Protein AF-A0AAD5V424-F1 (afdb_monomer_lite)

Organism: NCBI:txid2056292

Radius of gyration: 22.4 Å; chains: 1; bounding box: 64×52×52 Å

pLDDT: mean 70.2, std 18.83, range [25.44, 94.38]

Secondary structure (DSSP, 8-state):
--HHHHHHHHTSHHHHHHHHHHT-SHHHHHHHHHTTEEEEE--STTTGGGSEE-HHHHHTS-SEEEE-S--SS--EEEESS----------HHHHHHHHHHHHHHHHHHHTT-EEEEEES--TTT-TTS--S--EEE----STTSSS-HHHHHHHHHHHT--HHHHHHHHHTTPPP-PPPTTTTHHHHHS--------------

Sequence (204 aa):
MDIERKRASYHSDTYVAAGSAMMSFNPIKAIHQHLCAFHVYALPQEEKKYWHSHQYEVESGLLQLHVKNLVPGMAISVVLLRDERSNDSFGTADIASFTDTAEQPAMLELQQTYGKTIHTWAIDQYPDLPLGPPSLMMSYTGDGQGPPPDMAEARDAHCGMDTEAKRRLRAGYLPHYEKVTGSDEWERTGQSVTFEAVESEIRQ

InterPro domains:
  IPR010686 Oil body-associated protein-like [PF06884] (43-171)
  IPR010686 Oil body-associated protein-like [PTHR31360] (42-202)

Structure (mmCIF, N/CA/C/O backbone):
data_AF-A0AAD5V424-F1
#
_entry.id   AF-A0AAD5V424-F1
#
loop_
_atom_site.group_PDB
_atom_site.id
_atom_site.type_symbol
_atom_site.label_atom_id
_atom_site.label_alt_id
_atom_site.label_comp_id
_atom_site.label_asym_id
_atom_site.label_entity_id
_atom_site.label_seq_id
_atom_site.pdbx_PDB_ins_code
_atom_site.Cartn_x
_atom_site.Cartn_y
_atom_site.Cartn_z
_atom_site.occupancy
_atom_site.B_iso_or_equiv
_atom_site.auth_seq_id
_atom_site.auth_comp_id
_atom_site.auth_asym_id
_atom_site.auth_atom_id
_atom_site.pdbx_PDB_model_num
ATOM 1 N N . MET A 1 1 ? -38.710 38.717 -22.472 1.00 51.72 1 MET A N 1
ATOM 2 C CA . MET A 1 1 ? -38.948 37.267 -22.640 1.00 51.72 1 MET A CA 1
ATOM 3 C C . MET A 1 1 ? -39.788 36.809 -21.459 1.00 51.72 1 MET A C 1
ATOM 5 O O . MET A 1 1 ? -39.351 37.009 -20.334 1.00 51.72 1 MET A O 1
ATOM 9 N N . ASP A 1 2 ? -40.999 36.329 -21.733 1.00 64.56 2 ASP A N 1
ATOM 10 C CA . ASP A 1 2 ? -42.087 36.120 -20.765 1.00 64.56 2 ASP A CA 1
ATOM 11 C C . ASP A 1 2 ? -41.781 35.028 -19.714 1.00 64.56 2 ASP A C 1
ATOM 13 O O . ASP A 1 2 ? -41.125 34.029 -20.026 1.00 64.56 2 ASP A O 1
ATOM 17 N N . ILE A 1 3 ? -42.224 35.227 -18.467 1.00 55.09 3 ILE A N 1
ATOM 18 C CA . ILE A 1 3 ? -41.914 34.377 -17.299 1.00 55.09 3 ILE A CA 1
ATOM 19 C C . ILE A 1 3 ? -42.471 32.961 -17.484 1.00 55.09 3 ILE A C 1
ATOM 21 O O . ILE A 1 3 ? -41.809 31.982 -17.127 1.00 55.09 3 ILE A O 1
ATOM 25 N N . GLU A 1 4 ? -43.640 32.834 -18.110 1.00 54.66 4 GLU A N 1
ATOM 26 C CA . GLU A 1 4 ? -44.248 31.532 -18.392 1.00 54.66 4 GLU A CA 1
ATOM 27 C C . GLU A 1 4 ? -43.435 30.715 -19.398 1.00 54.66 4 GLU A C 1
ATOM 29 O O . GLU A 1 4 ? -43.237 29.512 -19.219 1.00 54.66 4 GLU A O 1
ATOM 34 N N . ARG A 1 5 ? -42.843 31.378 -20.398 1.00 56.25 5 ARG A N 1
ATOM 35 C CA . ARG A 1 5 ? -41.989 30.725 -21.399 1.00 56.25 5 ARG A CA 1
ATOM 36 C C . ARG A 1 5 ? -40.681 30.207 -20.793 1.00 56.25 5 ARG A C 1
ATOM 38 O O . ARG A 1 5 ? -40.174 29.176 -21.228 1.00 56.25 5 ARG A O 1
ATOM 45 N N . LYS A 1 6 ? -40.150 30.883 -19.765 1.00 50.75 6 LYS A N 1
ATOM 46 C CA . LYS A 1 6 ? -39.009 30.384 -18.978 1.00 50.75 6 LYS A CA 1
ATOM 47 C C . LYS A 1 6 ? -39.393 29.156 -18.152 1.00 50.75 6 LYS A C 1
ATOM 49 O O . LYS A 1 6 ? -38.673 28.167 -18.208 1.00 50.75 6 LYS A O 1
ATOM 54 N N . ARG A 1 7 ? -40.525 29.177 -17.436 1.00 50.91 7 ARG A N 1
ATOM 55 C CA . ARG A 1 7 ? -40.997 28.019 -16.648 1.00 50.91 7 ARG A CA 1
ATOM 56 C C . ARG A 1 7 ? -41.239 26.781 -17.513 1.00 50.91 7 ARG A C 1
ATOM 58 O O . ARG A 1 7 ? -40.784 25.704 -17.146 1.00 50.91 7 ARG A O 1
ATOM 65 N N . ALA A 1 8 ? -41.858 26.943 -18.681 1.00 62.56 8 ALA A N 1
ATOM 66 C CA . ALA A 1 8 ? -42.049 25.846 -19.631 1.00 62.56 8 ALA A CA 1
ATOM 67 C C . ALA A 1 8 ? -40.716 25.244 -20.120 1.00 62.56 8 ALA A C 1
ATOM 69 O O . ALA A 1 8 ? -40.621 24.037 -20.316 1.00 62.56 8 ALA A O 1
ATOM 70 N N . SER A 1 9 ? -39.662 26.059 -20.254 1.00 56.53 9 SER A N 1
ATOM 71 C CA . SER A 1 9 ? -38.326 25.565 -20.603 1.00 56.53 9 SER A CA 1
ATOM 72 C C . SER A 1 9 ? -37.712 24.693 -19.504 1.00 56.53 9 SER A C 1
ATOM 74 O O . SER A 1 9 ? -37.105 23.684 -19.843 1.00 56.53 9 SER A O 1
ATOM 76 N N . TYR A 1 10 ? -37.874 25.039 -18.220 1.00 47.97 10 TYR A N 1
ATOM 77 C CA . TYR A 1 10 ? -37.299 24.285 -17.089 1.00 47.97 10 TYR A CA 1
ATOM 78 C C . TYR A 1 10 ? -37.988 22.935 -16.828 1.00 47.97 10 TYR A C 1
ATOM 80 O O . TYR A 1 10 ? -37.394 22.049 -16.223 1.00 47.97 10 TYR A O 1
ATOM 88 N N . HIS A 1 11 ? -39.229 22.769 -17.289 1.00 58.78 11 HIS A N 1
ATOM 89 C CA . HIS A 1 11 ? -40.003 21.531 -17.140 1.00 58.78 11 HIS A CA 1
ATOM 90 C C . HIS A 1 11 ? -40.134 20.737 -18.445 1.00 58.78 11 HIS A C 1
ATOM 92 O O . HIS A 1 11 ? -40.909 19.789 -18.509 1.00 58.78 11 HIS A O 1
ATOM 98 N N . SER A 1 12 ? -39.404 21.126 -19.490 1.00 70.62 12 SER A N 1
ATOM 99 C CA . SER A 1 12 ? -39.384 20.380 -20.747 1.00 70.62 12 SER A CA 1
ATOM 100 C C . SER A 1 12 ? -38.603 19.074 -20.599 1.00 70.62 12 SER A C 1
ATOM 102 O O . SER A 1 12 ? -37.587 19.031 -19.903 1.00 70.62 12 SER A O 1
ATOM 104 N N . ASP A 1 13 ? -39.030 18.026 -21.304 1.00 68.69 13 ASP A N 1
ATOM 105 C CA . ASP A 1 13 ? -38.358 16.718 -21.294 1.00 68.69 13 ASP A CA 1
ATOM 106 C C . ASP A 1 13 ? -36.882 16.823 -21.695 1.00 68.69 13 ASP A C 1
ATOM 108 O O . ASP A 1 13 ? -36.034 16.107 -21.173 1.00 68.69 13 ASP A O 1
ATOM 112 N N . THR A 1 14 ? -36.546 17.769 -22.575 1.00 66.06 14 THR A N 1
ATOM 113 C CA . THR A 1 14 ? -35.164 18.066 -22.969 1.00 66.06 14 THR A CA 1
ATOM 114 C C . THR A 1 14 ? -34.357 18.710 -21.845 1.00 66.06 14 THR A C 1
ATOM 116 O O . THR A 1 14 ? -33.192 18.361 -21.674 1.00 66.06 14 THR A O 1
ATOM 119 N N . TYR A 1 15 ? -34.948 19.606 -21.050 1.00 61.62 15 TYR A N 1
ATOM 120 C CA . TYR A 1 15 ? -34.288 20.192 -19.880 1.00 61.62 15 TYR A CA 1
ATOM 121 C C . TYR A 1 15 ? -34.136 19.179 -18.743 1.00 61.62 15 TYR A C 1
ATOM 123 O O . TYR A 1 15 ? -33.095 19.151 -18.094 1.00 61.62 15 TYR A O 1
ATOM 131 N N . VAL A 1 16 ? -35.123 18.303 -18.534 1.00 58.66 16 VAL A N 1
ATOM 132 C CA . VAL A 1 16 ? -35.037 17.204 -17.560 1.00 58.66 16 VAL A CA 1
ATOM 133 C C . VAL A 1 16 ? -33.997 16.169 -17.998 1.00 58.66 16 VAL A C 1
ATOM 135 O O . VAL A 1 16 ? -33.169 15.778 -17.185 1.00 58.66 16 VAL A O 1
ATOM 138 N N . ALA A 1 17 ? -33.956 15.782 -19.275 1.00 61.78 17 ALA A N 1
ATOM 139 C CA . ALA A 1 17 ? -32.952 14.858 -19.804 1.00 61.78 17 ALA A CA 1
ATOM 140 C C . ALA A 1 17 ? -31.532 15.450 -19.765 1.00 61.78 17 ALA A C 1
ATOM 142 O O . ALA A 1 17 ? -30.597 14.773 -19.338 1.00 61.78 17 ALA A O 1
ATOM 143 N N . ALA A 1 18 ? -31.366 16.724 -20.140 1.00 52.12 18 ALA A N 1
ATOM 144 C CA . ALA A 1 18 ? -30.099 17.441 -19.987 1.00 52.12 18 ALA A CA 1
ATOM 145 C C . ALA A 1 18 ? -29.714 17.582 -18.505 1.00 52.12 18 ALA A C 1
ATOM 147 O O . ALA A 1 18 ? -28.555 17.389 -18.149 1.00 52.12 18 ALA A O 1
ATOM 148 N N . GLY A 1 19 ? -30.693 17.835 -17.632 1.00 49.91 19 GLY A N 1
ATOM 149 C CA . GLY A 1 19 ? -30.542 17.870 -16.183 1.00 49.91 19 GLY A CA 1
ATOM 150 C C . GLY A 1 19 ? -30.105 16.528 -15.601 1.00 49.91 19 GLY A C 1
ATOM 151 O O . GLY A 1 19 ? -29.178 16.514 -14.811 1.00 49.91 19 GLY A O 1
ATOM 152 N N . SER A 1 20 ? -30.683 15.399 -16.014 1.00 50.81 20 SER A N 1
ATOM 153 C CA . SER A 1 20 ? -30.270 14.053 -15.584 1.00 50.81 20 SER A CA 1
ATOM 154 C C . SER A 1 20 ? -28.925 13.616 -16.169 1.00 50.81 20 SER A C 1
ATOM 156 O O . SER A 1 20 ? -28.200 12.872 -15.515 1.00 50.81 20 SER A O 1
ATOM 158 N N . ALA A 1 21 ? -28.561 14.085 -17.366 1.00 48.75 21 ALA A N 1
ATOM 159 C CA . ALA A 1 21 ? -27.239 13.850 -17.945 1.00 48.75 21 ALA A CA 1
ATOM 160 C C . ALA A 1 21 ? -26.145 14.692 -17.254 1.00 48.75 21 ALA A C 1
ATOM 162 O O . ALA A 1 21 ? -25.062 14.176 -16.981 1.00 48.75 21 ALA A O 1
ATOM 163 N N . MET A 1 22 ? -26.428 15.960 -16.920 1.00 46.91 22 MET A N 1
ATOM 164 C CA . MET A 1 22 ? -25.511 16.866 -16.204 1.00 46.91 22 MET A CA 1
ATOM 165 C C . MET A 1 22 ? -25.469 16.604 -14.688 1.00 46.91 22 MET A C 1
ATOM 167 O O . MET A 1 22 ? -24.411 16.729 -14.082 1.00 46.91 22 MET A O 1
ATOM 171 N N . MET A 1 23 ? -26.587 16.187 -14.083 1.00 41.88 23 MET A N 1
ATOM 172 C CA . MET A 1 23 ? -26.691 15.621 -12.727 1.00 41.88 23 MET A CA 1
ATOM 173 C C . MET A 1 23 ? -26.558 14.097 -12.752 1.00 41.88 23 MET A C 1
ATOM 175 O O . MET A 1 23 ? -27.151 13.386 -11.937 1.00 41.88 23 MET A O 1
ATOM 179 N N . SER A 1 24 ? -25.779 13.561 -13.690 1.00 51.25 24 SER A N 1
ATOM 180 C CA . SER A 1 24 ? -25.285 12.212 -13.506 1.00 51.25 24 SER A CA 1
ATOM 181 C C . SER A 1 24 ? -24.494 12.215 -12.205 1.00 51.25 24 SER A C 1
ATOM 183 O O . SER A 1 24 ? -23.502 12.927 -12.077 1.00 51.25 24 SER A O 1
ATOM 185 N N . PHE A 1 25 ? -24.922 11.422 -11.226 1.00 47.53 25 PHE A N 1
ATOM 186 C CA . PHE A 1 25 ? -24.139 11.227 -10.014 1.00 47.53 25 PHE A CA 1
ATOM 187 C C . PHE A 1 25 ? -22.850 10.460 -10.303 1.00 47.53 25 PHE A C 1
ATOM 189 O O . PHE A 1 25 ? -22.117 10.226 -9.364 1.00 47.53 25 PHE A O 1
ATOM 196 N N . ASN A 1 26 ? -22.527 10.064 -11.540 1.00 49.34 26 ASN A N 1
ATOM 197 C CA . ASN A 1 26 ? -21.312 9.299 -11.835 1.00 49.34 26 ASN A CA 1
ATOM 198 C C . ASN A 1 26 ? -20.026 9.951 -11.289 1.00 49.34 26 ASN A C 1
ATOM 200 O O . ASN A 1 26 ? -19.258 9.228 -10.660 1.00 49.34 26 ASN A O 1
ATOM 204 N N . PRO A 1 27 ? -19.796 11.278 -11.402 1.00 45.38 27 PRO A N 1
ATOM 205 C CA . PRO A 1 27 ? -18.640 11.923 -10.777 1.00 45.38 27 PRO A CA 1
ATOM 206 C C . PRO A 1 27 ? -18.692 11.860 -9.242 1.00 45.38 27 PRO A C 1
ATOM 208 O O . PRO A 1 27 ? -17.678 11.620 -8.599 1.00 45.38 27 PRO A O 1
ATOM 211 N N . ILE A 1 28 ? -19.880 11.993 -8.641 1.00 47.78 28 ILE A N 1
ATOM 212 C CA . ILE A 1 28 ? -20.081 11.887 -7.185 1.00 47.78 28 ILE A CA 1
ATOM 213 C C . ILE A 1 28 ? -19.933 10.431 -6.705 1.00 47.78 28 ILE A C 1
ATOM 215 O O . ILE A 1 28 ? -19.305 10.172 -5.687 1.00 47.78 28 ILE A O 1
ATOM 219 N N . LYS A 1 29 ? -20.430 9.449 -7.455 1.00 45.38 29 LYS A N 1
ATOM 220 C CA . LYS A 1 29 ? -20.254 8.007 -7.232 1.00 45.38 29 LYS A CA 1
ATOM 221 C C . LYS A 1 29 ? -18.783 7.608 -7.363 1.00 45.38 29 LYS A C 1
ATOM 223 O O . LYS A 1 29 ? -18.319 6.776 -6.597 1.00 45.38 29 LYS A O 1
ATOM 228 N N . ALA A 1 30 ? -18.027 8.265 -8.243 1.00 48.31 30 ALA A N 1
ATOM 229 C CA . ALA A 1 30 ? -16.581 8.092 -8.352 1.00 48.31 30 ALA A CA 1
ATOM 230 C C . ALA A 1 30 ? -15.801 8.706 -7.169 1.00 48.31 30 ALA A C 1
ATOM 232 O O . ALA A 1 30 ? -14.754 8.169 -6.808 1.00 48.31 30 ALA A O 1
ATOM 233 N N . ILE A 1 31 ? -16.311 9.766 -6.513 1.00 47.06 31 ILE A N 1
ATOM 234 C CA . ILE A 1 31 ? -15.706 10.327 -5.283 1.00 47.06 31 ILE A CA 1
ATOM 235 C C . ILE A 1 31 ? -15.652 9.281 -4.164 1.00 47.06 31 ILE A C 1
ATOM 237 O O . ILE A 1 31 ? -14.680 9.256 -3.408 1.00 47.06 31 ILE A O 1
ATOM 241 N N . HIS A 1 32 ? -16.643 8.388 -4.081 1.00 45.19 32 HIS A N 1
ATOM 242 C CA . HIS A 1 32 ? -16.719 7.414 -2.997 1.00 45.19 32 HIS A CA 1
ATOM 243 C C . HIS A 1 32 ? -15.472 6.519 -2.949 1.00 45.19 32 HIS A C 1
ATOM 245 O O . HIS A 1 32 ? -14.949 6.308 -1.866 1.00 45.19 32 HIS A O 1
ATOM 251 N N . GLN A 1 33 ? -14.917 6.104 -4.095 1.00 47.50 33 GLN A N 1
ATOM 252 C CA . GLN A 1 33 ? -13.689 5.293 -4.154 1.00 47.50 33 GLN A CA 1
ATOM 253 C C . GLN A 1 33 ? -12.427 6.041 -3.678 1.00 47.50 33 GLN A C 1
ATOM 255 O O . GLN A 1 33 ? -11.486 5.412 -3.207 1.00 47.50 33 GLN A O 1
ATOM 260 N N . HIS A 1 34 ? -12.388 7.373 -3.788 1.00 46.59 34 HIS A N 1
ATOM 261 C CA . HIS A 1 34 ? -11.229 8.188 -3.397 1.00 46.59 34 HIS A CA 1
ATOM 262 C C . HIS A 1 34 ? -11.243 8.606 -1.923 1.00 46.59 34 HIS A C 1
ATOM 264 O O . HIS A 1 34 ? -10.184 8.809 -1.339 1.00 46.59 34 HIS A O 1
ATOM 270 N N . LEU A 1 35 ? -12.428 8.720 -1.316 1.00 50.69 35 LEU A N 1
ATOM 271 C CA . LEU A 1 35 ? -12.595 9.030 0.111 1.00 50.69 35 LEU A CA 1
ATOM 272 C C . LEU A 1 35 ? -12.583 7.781 1.009 1.00 50.69 35 LEU A C 1
ATOM 274 O O . LEU A 1 35 ? -12.698 7.899 2.228 1.00 50.69 35 LEU A O 1
ATOM 278 N N . CYS A 1 36 ? -12.429 6.595 0.413 1.00 56.28 36 CYS A N 1
ATOM 279 C CA . CYS A 1 36 ? -12.365 5.326 1.128 1.00 56.28 36 CYS A CA 1
ATOM 280 C C . CYS A 1 36 ? -11.115 5.163 1.972 1.00 56.28 36 CYS A C 1
ATOM 282 O O . CYS A 1 36 ? -11.132 4.302 2.827 1.00 56.28 36 CYS A O 1
ATOM 284 N N . ALA A 1 37 ? -10.026 5.887 1.722 1.00 59.41 37 ALA A N 1
ATOM 285 C CA . ALA A 1 37 ? -8.734 5.555 2.306 1.00 59.41 37 ALA A CA 1
ATOM 286 C C . ALA A 1 37 ? -8.056 6.780 2.918 1.00 59.41 37 ALA A C 1
ATOM 288 O O . ALA A 1 37 ? -7.777 7.756 2.223 1.00 59.41 37 ALA A O 1
ATOM 289 N N . PHE A 1 38 ? -7.730 6.708 4.208 1.00 64.94 38 PHE A N 1
ATOM 290 C CA . PHE A 1 38 ? -6.763 7.621 4.816 1.00 64.94 38 PHE A CA 1
ATOM 291 C C . PHE A 1 38 ? -5.392 6.970 4.790 1.00 64.94 38 PHE A C 1
ATOM 293 O O . PHE A 1 38 ? -5.213 5.920 5.407 1.00 64.94 38 PHE A O 1
ATOM 300 N N . HIS A 1 39 ? -4.446 7.603 4.100 1.00 61.91 39 HIS A N 1
ATOM 301 C CA . HIS A 1 39 ? -3.047 7.205 4.114 1.00 61.91 39 HIS A CA 1
ATOM 302 C C . HIS A 1 39 ? -2.268 8.175 5.000 1.00 61.91 39 HIS A C 1
ATOM 304 O O . HIS A 1 39 ? -2.215 9.373 4.720 1.00 61.91 39 HIS A O 1
ATOM 310 N N . VAL A 1 40 ? -1.676 7.666 6.077 1.00 62.09 40 VAL A N 1
ATOM 311 C CA . VAL A 1 40 ? -0.840 8.465 6.981 1.00 62.09 40 VAL A CA 1
ATOM 312 C C . VAL A 1 40 ? 0.580 7.934 6.927 1.00 62.09 40 VAL A C 1
ATOM 314 O O . VAL A 1 40 ? 0.785 6.734 7.081 1.00 62.09 40 VAL A O 1
ATOM 317 N N . TYR A 1 41 ? 1.536 8.837 6.710 1.00 67.31 41 TYR A N 1
ATOM 318 C CA . TYR A 1 41 ? 2.956 8.518 6.631 1.00 67.31 41 TYR A CA 1
ATOM 319 C C . TYR A 1 41 ? 3.650 8.807 7.960 1.00 67.31 41 TYR A C 1
ATOM 321 O O . TYR A 1 41 ? 3.528 9.907 8.504 1.00 67.31 41 TYR A O 1
ATOM 329 N N . ALA A 1 42 ? 4.420 7.842 8.456 1.00 66.06 42 ALA A N 1
ATOM 330 C CA . ALA A 1 42 ? 5.250 8.031 9.637 1.00 66.06 42 ALA A CA 1
ATOM 331 C C . ALA A 1 42 ? 6.577 8.695 9.252 1.00 66.06 42 ALA A C 1
ATOM 333 O O . ALA A 1 42 ? 7.446 8.073 8.634 1.00 66.06 42 ALA A O 1
ATOM 334 N N . LEU A 1 43 ? 6.740 9.961 9.637 1.00 62.72 43 LEU A N 1
ATOM 335 C CA . LEU A 1 43 ? 7.985 10.708 9.434 1.00 62.72 43 LEU A CA 1
ATOM 336 C C . LEU A 1 43 ? 8.996 10.480 10.579 1.00 62.72 43 LEU A C 1
ATOM 338 O O . LEU A 1 43 ? 10.175 10.263 10.284 1.00 62.72 43 LEU A O 1
ATOM 342 N N . PRO A 1 44 ? 8.597 10.450 11.871 1.00 74.81 44 PRO A N 1
ATOM 343 C CA . PRO A 1 44 ? 9.523 10.174 12.969 1.00 74.81 44 PRO A CA 1
ATOM 344 C C . PRO A 1 44 ? 9.890 8.687 13.076 1.00 74.81 44 PRO A C 1
ATOM 346 O O . PRO A 1 44 ? 9.040 7.802 12.984 1.00 74.81 44 PRO A O 1
ATOM 349 N N . GLN A 1 45 ? 11.164 8.397 13.352 1.00 72.50 45 GLN A N 1
ATOM 350 C CA . GLN A 1 45 ? 11.682 7.025 13.459 1.00 72.50 45 GLN A CA 1
ATOM 351 C C . GLN A 1 45 ? 11.011 6.207 14.578 1.00 72.50 45 GLN A C 1
ATOM 353 O O . GLN A 1 45 ? 10.837 4.998 14.445 1.00 72.50 45 GLN A O 1
ATOM 358 N N . GLU A 1 46 ? 10.622 6.865 15.671 1.00 76.69 46 GLU A N 1
ATOM 359 C CA . GLU A 1 46 ? 9.982 6.236 16.832 1.00 76.69 46 GLU A CA 1
ATOM 360 C C . GLU A 1 46 ? 8.565 5.733 16.552 1.00 76.69 46 GLU A C 1
ATOM 362 O O . GLU A 1 46 ? 8.099 4.801 17.211 1.00 76.69 46 GLU A O 1
ATOM 367 N N . GLU A 1 47 ? 7.892 6.332 15.570 1.00 77.25 47 GLU A N 1
ATOM 368 C CA . GLU A 1 47 ? 6.536 5.960 15.207 1.00 77.25 47 GLU A CA 1
ATOM 369 C C . GLU A 1 47 ? 6.540 4.754 14.278 1.00 77.25 47 GLU A C 1
ATOM 371 O O . GLU A 1 47 ? 5.685 3.894 14.460 1.00 77.25 47 GLU A O 1
ATOM 376 N N . LYS A 1 48 ? 7.519 4.637 13.361 1.00 79.38 48 LYS A N 1
ATOM 377 C CA . LYS A 1 48 ? 7.611 3.618 12.287 1.00 79.38 48 LYS A CA 1
ATOM 378 C C . LYS A 1 48 ? 7.348 2.176 12.732 1.00 79.38 48 LYS A C 1
ATOM 380 O O . LYS A 1 48 ? 6.747 1.419 11.979 1.00 79.38 48 LYS A O 1
ATOM 385 N N . LYS A 1 49 ? 7.698 1.813 13.972 1.00 79.31 49 LYS A N 1
ATOM 386 C CA . LYS A 1 49 ? 7.387 0.497 14.568 1.00 79.31 49 LYS A CA 1
ATOM 387 C C . LYS A 1 49 ? 5.889 0.176 14.661 1.00 79.31 49 LYS A C 1
ATOM 389 O O . LYS A 1 49 ? 5.525 -0.961 14.893 1.00 79.31 49 LYS A O 1
ATOM 394 N N . TYR A 1 50 ? 5.006 1.161 14.554 1.00 77.19 50 TYR A N 1
ATOM 395 C CA . TYR A 1 50 ? 3.564 0.930 14.581 1.00 77.19 50 TYR A CA 1
ATOM 396 C C . TYR A 1 50 ? 2.965 0.8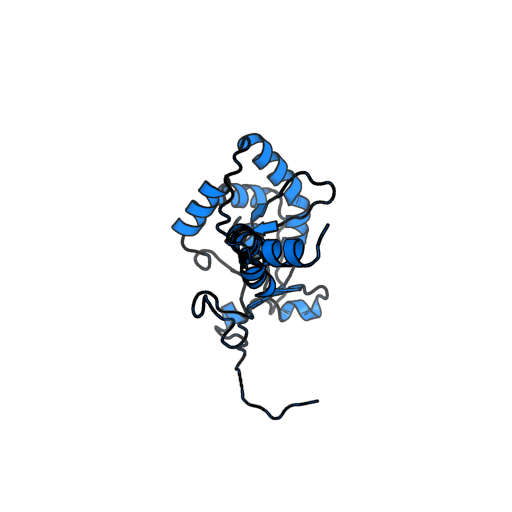10 13.182 1.00 77.19 50 TYR A C 1
ATOM 398 O O . TYR A 1 50 ? 1.776 0.526 13.075 1.00 77.19 50 TYR A O 1
ATOM 406 N N . TRP A 1 51 ? 3.742 1.021 12.121 1.00 82.44 51 TRP A N 1
ATOM 407 C CA . TRP A 1 51 ? 3.276 1.153 10.739 1.00 82.44 51 TRP A CA 1
ATOM 408 C C . TRP A 1 51 ? 3.788 -0.000 9.876 1.00 82.44 51 TRP A C 1
ATOM 410 O O . TRP A 1 51 ? 4.669 -0.753 10.299 1.00 82.44 51 TRP A O 1
ATOM 420 N N . HIS A 1 52 ? 3.223 -0.143 8.676 1.00 85.44 52 HIS A N 1
ATOM 421 C CA . HIS A 1 52 ? 3.742 -1.088 7.693 1.00 85.44 52 HIS A CA 1
ATOM 422 C C . HIS A 1 52 ? 4.743 -0.416 6.756 1.00 85.44 52 HIS A C 1
ATOM 424 O O . HIS A 1 52 ? 4.670 0.793 6.532 1.00 85.44 52 HIS A O 1
ATOM 430 N N . SER A 1 53 ? 5.678 -1.191 6.216 1.00 88.38 53 SER A N 1
ATOM 431 C CA . SER A 1 53 ? 6.643 -0.701 5.230 1.00 88.38 53 SER A CA 1
ATOM 432 C C . SER A 1 53 ? 6.074 -0.747 3.806 1.00 88.38 53 SER A C 1
ATOM 434 O O . SER A 1 53 ? 5.398 -1.705 3.430 1.00 88.38 53 SER A O 1
ATOM 436 N N . HIS A 1 54 ? 6.397 0.253 2.981 1.00 87.12 54 HIS A N 1
ATOM 437 C CA . HIS A 1 54 ? 6.113 0.223 1.535 1.00 87.12 54 HIS A CA 1
ATOM 438 C C . HIS A 1 54 ? 7.255 -0.386 0.708 1.00 87.12 54 HIS A C 1
ATOM 440 O O . HIS A 1 54 ? 7.188 -0.423 -0.520 1.00 87.12 54 HIS A O 1
ATOM 446 N N . GLN A 1 55 ? 8.319 -0.865 1.362 1.00 89.25 55 GLN A N 1
ATOM 447 C CA . GLN A 1 55 ? 9.518 -1.366 0.693 1.00 89.25 55 GLN A CA 1
ATOM 448 C C . GLN A 1 55 ? 9.192 -2.430 -0.360 1.00 89.25 55 GLN A C 1
ATOM 450 O O . GLN A 1 55 ? 9.635 -2.323 -1.501 1.00 89.25 55 GLN A O 1
ATOM 455 N N . TYR A 1 56 ? 8.388 -3.430 0.001 1.00 90.12 56 TYR A N 1
ATOM 456 C CA . TYR A 1 56 ? 8.076 -4.530 -0.904 1.00 90.12 56 TYR A CA 1
ATOM 457 C C . TYR A 1 56 ? 7.170 -4.095 -2.067 1.00 90.12 56 TYR A C 1
ATOM 459 O O . TYR A 1 56 ? 7.369 -4.542 -3.194 1.00 90.12 56 TYR A O 1
ATOM 467 N N . GLU A 1 57 ? 6.217 -3.185 -1.853 1.00 86.62 57 GLU A N 1
ATOM 468 C CA . GLU A 1 57 ? 5.384 -2.638 -2.937 1.00 86.62 57 GLU A CA 1
ATOM 469 C C . GLU A 1 57 ? 6.238 -1.937 -4.003 1.00 86.62 57 GLU A C 1
ATOM 471 O O . GLU A 1 57 ? 5.990 -2.077 -5.204 1.00 86.62 57 GLU A O 1
ATOM 476 N N . VAL A 1 58 ? 7.284 -1.232 -3.564 1.00 87.81 58 VAL A N 1
ATOM 477 C CA . VAL A 1 58 ? 8.266 -0.591 -4.441 1.00 87.81 58 VAL A CA 1
ATOM 478 C C . VAL A 1 58 ? 9.144 -1.642 -5.126 1.00 87.81 58 VAL A C 1
ATOM 480 O O . VAL A 1 58 ? 9.205 -1.676 -6.355 1.00 87.81 58 VAL A O 1
ATOM 483 N N . GLU A 1 59 ? 9.795 -2.522 -4.369 1.00 91.00 59 GLU A N 1
ATOM 484 C CA . GLU A 1 59 ? 10.773 -3.484 -4.897 1.00 91.00 59 GLU A CA 1
ATOM 485 C C . GLU A 1 59 ? 10.149 -4.529 -5.830 1.00 91.00 59 GLU A C 1
ATOM 487 O O . GLU A 1 59 ? 10.757 -4.885 -6.835 1.00 91.00 59 GLU A O 1
ATOM 492 N N . SER A 1 60 ? 8.924 -4.981 -5.550 1.00 89.44 60 SER A N 1
ATOM 493 C CA . SER A 1 60 ? 8.212 -5.990 -6.352 1.00 89.44 60 SER A CA 1
ATOM 494 C C . SER A 1 60 ? 7.740 -5.491 -7.718 1.00 89.44 60 SER A C 1
ATOM 496 O O . SER A 1 60 ? 7.300 -6.293 -8.537 1.00 89.44 60 SER A O 1
ATOM 498 N N . GLY A 1 61 ? 7.789 -4.180 -7.970 1.00 87.38 61 GLY A N 1
ATOM 499 C CA . GLY A 1 61 ? 7.211 -3.582 -9.173 1.00 87.38 61 GLY A CA 1
ATOM 500 C C . GLY A 1 61 ? 5.686 -3.429 -9.120 1.00 87.38 61 GLY A C 1
ATOM 501 O O . GLY A 1 61 ? 5.117 -2.865 -10.049 1.00 87.38 61 GLY A O 1
ATOM 502 N N . LEU A 1 62 ? 5.008 -3.892 -8.060 1.00 85.25 62 LEU A N 1
ATOM 503 C CA . LEU A 1 62 ? 3.546 -3.802 -7.940 1.00 85.25 62 LEU A CA 1
ATOM 504 C C . LEU A 1 62 ? 3.058 -2.358 -7.799 1.00 85.25 62 LEU A C 1
ATOM 506 O O . LEU A 1 62 ? 1.990 -2.024 -8.314 1.00 85.25 62 LEU A O 1
ATOM 510 N N . LEU A 1 63 ? 3.834 -1.500 -7.129 1.00 83.69 63 LEU A N 1
ATOM 511 C CA . LEU A 1 63 ? 3.558 -0.071 -7.073 1.00 83.69 63 LEU A CA 1
ATOM 512 C C . LEU A 1 63 ? 3.882 0.574 -8.423 1.00 83.69 63 LEU A C 1
ATOM 514 O O . LEU A 1 63 ? 5.051 0.733 -8.789 1.00 83.69 63 LEU A O 1
ATOM 518 N N . GLN A 1 64 ? 2.833 0.969 -9.139 1.00 79.44 64 GLN A N 1
ATOM 519 C CA . GLN A 1 64 ? 2.915 1.616 -10.442 1.00 79.44 64 GLN A CA 1
ATOM 520 C C . GLN A 1 64 ? 2.614 3.112 -10.317 1.00 79.44 64 GLN A C 1
ATOM 522 O O . GLN A 1 64 ? 1.558 3.510 -9.809 1.00 79.44 64 GLN A O 1
ATOM 527 N N . LEU A 1 65 ? 3.530 3.953 -10.803 1.00 71.69 65 LEU A N 1
ATOM 528 C CA . LEU A 1 65 ? 3.288 5.384 -10.948 1.00 71.69 65 LEU A CA 1
ATOM 529 C C . LEU A 1 65 ? 2.834 5.675 -12.375 1.00 71.69 65 LEU A C 1
ATOM 531 O O . LEU A 1 65 ? 3.583 5.476 -13.329 1.00 71.69 65 LEU A O 1
ATOM 535 N N . HIS A 1 66 ? 1.613 6.184 -12.515 1.00 62.38 66 HIS A N 1
ATOM 536 C CA . HIS A 1 66 ? 1.137 6.712 -13.785 1.00 62.38 66 HIS A CA 1
ATOM 537 C C . HIS A 1 66 ? 1.292 8.228 -13.807 1.00 62.38 66 HIS A C 1
ATOM 539 O O . HIS A 1 66 ? 0.727 8.940 -12.969 1.00 62.38 66 HIS A O 1
ATOM 545 N N . VAL A 1 67 ? 2.004 8.734 -14.814 1.00 53.03 67 VAL A N 1
ATOM 546 C CA . VAL A 1 67 ? 1.981 10.158 -15.150 1.00 53.03 67 VAL A CA 1
ATOM 547 C C . VAL A 1 67 ? 0.716 10.411 -15.967 1.00 53.03 67 VAL A C 1
ATOM 549 O O . VAL A 1 67 ? 0.677 10.167 -17.171 1.00 53.03 67 VAL A O 1
ATOM 552 N N . LYS A 1 68 ? -0.357 10.865 -15.313 1.00 40.81 68 LYS A N 1
ATOM 553 C CA . LYS A 1 68 ? -1.584 11.262 -16.016 1.00 40.81 68 LYS A CA 1
ATOM 554 C C . LYS A 1 68 ? -1.420 12.670 -16.580 1.00 40.81 68 LYS A C 1
ATOM 556 O O . LYS A 1 68 ? -1.465 13.626 -15.817 1.00 40.81 68 LYS A O 1
ATOM 561 N N . ASN A 1 69 ? -1.335 12.760 -17.910 1.00 36.00 69 ASN A N 1
ATOM 562 C CA . ASN A 1 69 ? -1.329 13.980 -18.726 1.00 36.00 69 ASN A CA 1
ATOM 563 C C . ASN A 1 69 ? -0.169 14.952 -18.419 1.00 36.00 69 ASN A C 1
ATOM 565 O O . ASN A 1 69 ? 0.071 15.330 -17.279 1.00 36.00 69 ASN A O 1
ATOM 569 N N . LEU A 1 70 ? 0.530 15.427 -19.459 1.00 35.94 70 LEU A N 1
ATOM 570 C CA . LEU A 1 70 ? 1.501 16.531 -19.370 1.00 35.94 70 LEU A CA 1
ATOM 571 C C . LEU A 1 70 ? 0.795 17.870 -19.049 1.00 35.94 70 LEU A C 1
ATOM 573 O O . LEU A 1 70 ? 0.799 18.808 -19.844 1.00 35.94 70 LEU A O 1
ATOM 577 N N . VAL A 1 71 ? 0.156 17.969 -17.885 1.00 31.17 71 VAL A N 1
ATOM 578 C CA . VAL A 1 71 ? -0.294 19.234 -17.308 1.00 31.17 71 VAL A CA 1
ATOM 579 C C . VAL A 1 71 ? 0.863 19.780 -16.466 1.00 31.17 71 VAL A C 1
ATOM 581 O O . VAL A 1 71 ? 1.440 19.036 -15.670 1.00 31.17 71 VAL A O 1
ATOM 584 N N . PRO A 1 72 ? 1.250 21.057 -16.617 1.00 25.44 72 PRO A N 1
ATOM 585 C CA . PRO A 1 72 ? 2.261 21.663 -15.759 1.00 25.44 72 PRO A CA 1
ATOM 586 C C . PRO A 1 72 ? 1.809 21.596 -14.290 1.00 25.44 72 PRO A C 1
ATOM 588 O O . PRO A 1 72 ? 0.800 22.196 -13.927 1.00 25.44 72 PRO A O 1
ATOM 591 N N . GLY A 1 73 ? 2.551 20.848 -13.468 1.00 32.81 73 GLY A N 1
ATOM 592 C CA . GLY A 1 73 ? 2.178 20.490 -12.093 1.00 32.81 73 GLY A CA 1
ATOM 593 C C . GLY A 1 73 ? 1.911 18.989 -11.969 1.00 32.81 73 GLY A C 1
ATOM 594 O O . GLY A 1 73 ? 0.760 18.568 -11.963 1.00 32.81 73 GLY A O 1
ATOM 595 N N . MET A 1 74 ? 2.985 18.189 -11.912 1.00 30.67 74 MET A N 1
ATOM 596 C CA . MET A 1 74 ? 2.948 16.720 -11.848 1.00 30.67 74 MET A CA 1
ATOM 597 C C . MET A 1 74 ? 2.019 16.217 -10.734 1.00 30.67 74 MET A C 1
ATOM 599 O O . MET A 1 74 ? 2.370 16.261 -9.556 1.00 30.67 74 MET A O 1
ATOM 603 N N . ALA A 1 75 ? 0.859 15.687 -11.116 1.00 27.70 75 ALA A N 1
ATOM 604 C CA . ALA A 1 75 ? 0.055 14.831 -10.261 1.00 27.70 75 ALA A CA 1
ATOM 605 C C . ALA A 1 75 ? 0.428 13.377 -10.573 1.00 27.70 75 ALA A C 1
ATOM 607 O O . ALA A 1 75 ? 0.069 12.838 -11.620 1.00 27.70 75 ALA A O 1
ATOM 608 N N . ILE A 1 76 ? 1.187 12.756 -9.675 1.00 33.84 76 ILE A N 1
ATOM 609 C CA . ILE A 1 76 ? 1.493 11.329 -9.739 1.00 33.84 76 ILE A CA 1
ATOM 610 C C . ILE A 1 76 ? 0.290 10.583 -9.163 1.00 33.84 76 ILE A C 1
ATOM 612 O O . ILE A 1 76 ? -0.064 10.772 -7.999 1.00 33.84 76 ILE A O 1
ATOM 616 N N . SER A 1 77 ? -0.353 9.741 -9.972 1.00 32.66 77 SER A N 1
ATOM 617 C CA . SER A 1 77 ? -1.403 8.848 -9.486 1.00 32.66 77 SER A CA 1
ATOM 618 C C . SER A 1 77 ? -0.778 7.488 -9.188 1.00 32.66 77 SER A C 1
ATOM 620 O O . SER A 1 77 ? -0.281 6.819 -10.095 1.00 32.66 77 SER A O 1
ATOM 622 N N . VAL A 1 78 ? -0.783 7.097 -7.911 1.00 41.66 78 VAL A N 1
ATOM 623 C CA . VAL A 1 78 ? -0.427 5.738 -7.487 1.00 41.66 78 VAL A CA 1
ATOM 624 C C . VAL A 1 78 ? -1.582 4.823 -7.879 1.00 41.66 78 VAL A C 1
ATOM 626 O O . VAL A 1 78 ? -2.694 4.970 -7.369 1.00 41.66 78 VAL A O 1
ATOM 629 N N . VAL A 1 79 ? -1.340 3.906 -8.813 1.00 44.97 79 VAL A N 1
ATOM 630 C CA . VAL A 1 79 ? -2.335 2.917 -9.240 1.00 44.97 79 VAL A CA 1
ATOM 631 C C . VAL A 1 79 ? -1.891 1.568 -8.701 1.00 44.97 79 VAL A C 1
ATOM 633 O O . VAL A 1 79 ? -1.012 0.932 -9.271 1.00 44.97 79 VAL A O 1
ATOM 636 N N . LEU A 1 80 ? -2.483 1.140 -7.586 1.00 41.72 80 LEU A N 1
ATOM 637 C CA . LEU A 1 80 ? -2.257 -0.212 -7.070 1.00 41.72 80 LEU A CA 1
ATOM 638 C C . LEU A 1 80 ? -3.176 -1.213 -7.778 1.00 41.72 80 LEU A C 1
ATOM 640 O O . LEU A 1 80 ? -2.690 -2.220 -8.278 1.00 41.72 80 LEU A O 1
ATOM 644 N N . LEU A 1 81 ? -4.463 -0.889 -7.938 1.00 40.16 81 LEU A N 1
ATOM 645 C CA . LEU A 1 81 ? -5.434 -1.639 -8.741 1.00 40.16 81 LEU A CA 1
ATOM 646 C C . LEU A 1 81 ? -6.574 -0.693 -9.146 1.00 40.16 81 LEU A C 1
ATOM 648 O O . LEU A 1 81 ? -7.403 -0.340 -8.307 1.00 40.16 81 LEU A O 1
ATOM 652 N N . ARG A 1 82 ? -6.642 -0.245 -10.405 1.00 38.03 82 ARG A N 1
ATOM 653 C CA . ARG A 1 82 ? -7.857 0.419 -10.899 1.00 38.03 82 ARG A CA 1
ATOM 654 C C . ARG A 1 82 ? -8.071 0.217 -12.394 1.00 38.03 82 ARG A C 1
ATOM 656 O O . ARG A 1 82 ? -7.242 0.619 -13.203 1.00 38.03 82 ARG A O 1
ATOM 663 N N . ASP A 1 83 ? -9.226 -0.360 -12.716 1.00 35.62 83 ASP A N 1
ATOM 664 C CA . ASP A 1 83 ? -9.861 -0.316 -14.032 1.00 35.62 83 ASP A CA 1
ATOM 665 C C . ASP A 1 83 ? -10.419 1.099 -14.247 1.00 35.62 83 ASP A C 1
ATOM 667 O O . ASP A 1 83 ? -11.475 1.459 -13.723 1.00 35.62 83 ASP A O 1
ATOM 671 N N . GLU A 1 84 ? -9.681 1.943 -14.968 1.00 41.69 84 GLU A N 1
ATOM 672 C CA . GLU A 1 84 ? -10.249 3.168 -15.523 1.00 41.69 84 GLU A CA 1
ATOM 673 C C . GLU A 1 84 ? -10.521 2.962 -17.012 1.00 41.69 84 GLU A C 1
ATOM 675 O O . GLU A 1 84 ? -9.611 2.877 -17.839 1.00 41.69 84 GLU A O 1
ATOM 680 N N . ARG A 1 85 ? -11.819 2.899 -17.334 1.00 36.28 85 ARG A N 1
ATOM 681 C CA . ARG A 1 85 ? -12.399 2.870 -18.683 1.00 36.28 85 ARG A CA 1
ATOM 682 C C . ARG A 1 85 ? -12.164 4.175 -19.462 1.00 36.28 85 ARG A C 1
ATOM 684 O O . ARG A 1 85 ? -13.118 4.797 -19.931 1.00 36.28 85 ARG A O 1
ATOM 691 N N . SER A 1 86 ? -10.918 4.602 -19.620 1.00 37.88 86 SER A N 1
ATOM 692 C CA . SER A 1 86 ? -10.534 5.660 -20.557 1.00 37.88 86 SER A CA 1
ATOM 693 C C . SER A 1 86 ? -9.533 5.104 -21.561 1.00 37.88 86 SER A C 1
ATOM 695 O O . SER A 1 86 ? -8.368 4.876 -21.248 1.00 37.88 86 SER A O 1
ATOM 697 N N . ASN A 1 87 ? -10.0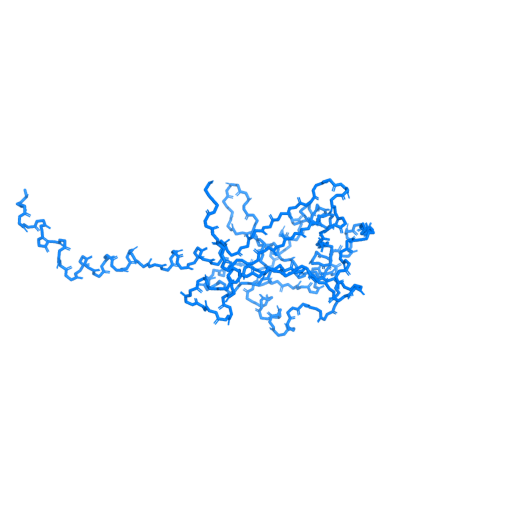39 4.859 -22.766 1.00 34.84 87 ASN A N 1
ATOM 698 C CA . ASN A 1 87 ? -9.308 4.385 -23.932 1.00 34.84 87 ASN A CA 1
ATOM 699 C C . ASN A 1 87 ? -8.534 5.545 -24.578 1.00 34.84 87 ASN A C 1
ATO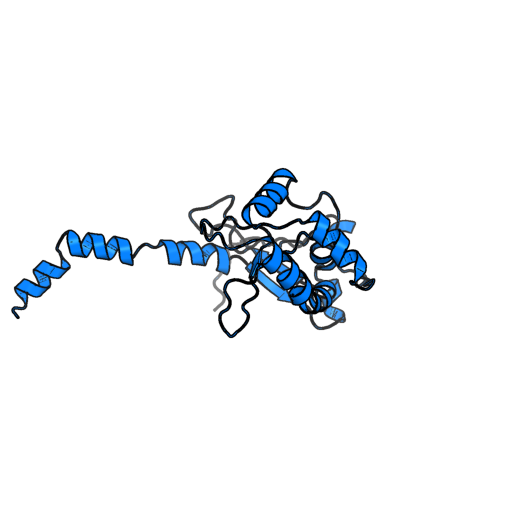M 701 O O . ASN A 1 87 ? -8.964 6.052 -25.611 1.00 34.84 87 ASN A O 1
ATOM 705 N N . ASP A 1 88 ? -7.424 5.968 -23.973 1.00 36.97 88 ASP A N 1
ATOM 706 C CA . ASP A 1 88 ? -6.509 6.934 -24.589 1.00 36.97 88 ASP A CA 1
ATOM 707 C C . ASP A 1 88 ? -5.196 6.233 -24.950 1.00 36.97 88 ASP A C 1
ATOM 709 O O . ASP A 1 88 ? -4.249 6.142 -24.173 1.00 36.97 88 ASP A O 1
ATOM 713 N N . SER A 1 89 ? -5.161 5.691 -26.165 1.00 33.88 89 SER A N 1
ATOM 714 C CA . SER A 1 89 ? -3.985 5.065 -26.761 1.00 33.88 89 SER A CA 1
ATOM 715 C C . SER A 1 89 ? -3.036 6.129 -27.327 1.00 33.88 89 SER A C 1
ATOM 717 O O . SER A 1 89 ? -3.317 6.710 -28.378 1.00 33.88 89 SER A O 1
ATOM 719 N N . PHE A 1 90 ? -1.897 6.353 -26.669 1.00 34.22 90 PHE A N 1
ATOM 720 C CA . PHE A 1 90 ? -0.747 7.086 -27.215 1.00 34.22 90 PHE A CA 1
ATOM 721 C C . PHE A 1 90 ? 0.524 6.226 -27.104 1.00 34.22 90 PHE A C 1
ATOM 723 O O . PHE A 1 90 ? 0.639 5.409 -26.195 1.00 34.22 90 PHE A O 1
ATOM 730 N N . GLY A 1 91 ? 1.438 6.364 -28.073 1.00 37.09 91 GLY A N 1
ATOM 731 C CA . GLY A 1 91 ? 2.578 5.461 -28.317 1.00 37.09 91 GLY A CA 1
ATOM 732 C C . GLY A 1 91 ? 3.341 5.017 -27.059 1.00 37.09 91 GLY A C 1
ATOM 733 O O . GLY A 1 91 ? 3.864 5.837 -26.313 1.00 37.09 91 GLY A O 1
ATOM 734 N N . THR A 1 92 ? 3.404 3.702 -26.848 1.00 44.44 92 THR A N 1
ATOM 735 C CA . THR A 1 92 ? 3.638 3.063 -25.542 1.00 44.44 92 THR A CA 1
ATOM 736 C C . THR A 1 92 ? 5.107 2.895 -25.138 1.00 44.44 92 THR A C 1
ATOM 738 O O . THR A 1 92 ? 5.405 2.848 -23.949 1.00 44.44 92 THR A O 1
ATOM 741 N N . ALA A 1 93 ? 6.047 2.830 -26.086 1.00 39.56 93 ALA A N 1
ATOM 742 C CA . ALA A 1 93 ? 7.442 2.481 -25.783 1.00 39.56 93 ALA A CA 1
ATOM 743 C C . ALA A 1 93 ? 8.281 3.659 -25.243 1.00 39.56 93 ALA A C 1
ATOM 745 O O . ALA A 1 93 ? 8.998 3.506 -24.254 1.00 39.56 93 ALA A O 1
ATOM 746 N N . ASP A 1 94 ? 8.163 4.847 -25.848 1.00 33.88 94 ASP A N 1
ATOM 747 C CA . ASP A 1 94 ? 8.953 6.026 -25.450 1.00 33.88 94 ASP A CA 1
ATOM 748 C C . ASP A 1 94 ? 8.452 6.641 -24.129 1.00 33.88 94 ASP A C 1
ATOM 750 O O . ASP A 1 94 ? 9.229 7.187 -23.344 1.00 33.88 94 ASP A O 1
ATOM 754 N N . ILE A 1 95 ? 7.151 6.505 -23.846 1.00 47.88 95 ILE A N 1
ATOM 755 C CA . ILE A 1 95 ? 6.520 6.973 -22.604 1.00 47.88 95 ILE A CA 1
ATOM 756 C C . ILE A 1 95 ? 6.901 6.070 -21.422 1.00 47.88 95 ILE A C 1
ATOM 758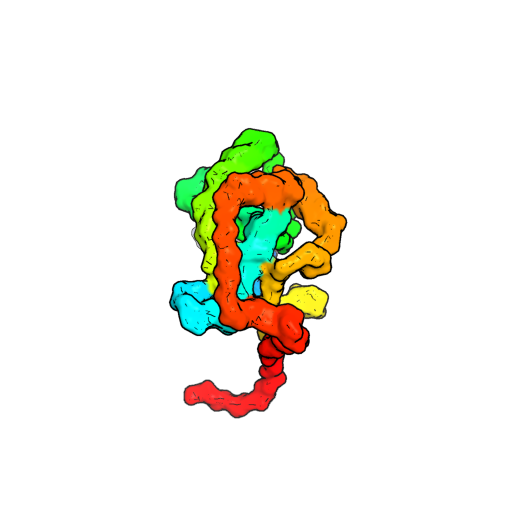 O O . ILE A 1 95 ? 7.153 6.588 -20.333 1.00 47.88 95 ILE A O 1
ATOM 762 N N . ALA A 1 96 ? 7.002 4.750 -21.619 1.00 51.16 96 ALA A N 1
ATOM 763 C CA . ALA A 1 96 ? 7.414 3.816 -20.570 1.00 51.16 96 ALA A CA 1
ATOM 764 C C . ALA A 1 96 ? 8.835 4.120 -20.061 1.00 51.16 96 ALA A C 1
ATOM 766 O O . ALA A 1 96 ? 9.028 4.323 -18.866 1.00 51.16 96 ALA A O 1
ATOM 767 N N . SER A 1 97 ? 9.806 4.289 -20.968 1.00 54.47 97 SER A N 1
ATOM 768 C CA . SER A 1 97 ? 11.199 4.603 -20.600 1.00 54.47 97 SER A CA 1
ATOM 769 C C . SER A 1 97 ? 11.359 5.978 -19.930 1.00 54.47 97 SER A C 1
ATOM 771 O O . SER A 1 97 ? 12.140 6.132 -18.984 1.00 54.47 97 SER A O 1
ATOM 773 N N . PHE A 1 98 ? 10.597 6.984 -20.377 1.00 56.69 98 PHE A N 1
ATOM 774 C CA . PHE A 1 98 ? 10.566 8.295 -19.726 1.00 56.69 98 PHE A CA 1
ATOM 775 C C . PHE A 1 98 ? 9.965 8.214 -18.315 1.00 56.69 98 PHE A C 1
ATOM 777 O O . PHE A 1 98 ? 10.511 8.795 -17.377 1.00 56.69 98 PHE A O 1
ATOM 784 N N . THR A 1 99 ? 8.883 7.449 -18.152 1.00 64.12 99 THR A N 1
ATOM 785 C CA . THR A 1 99 ? 8.220 7.225 -16.859 1.00 64.12 99 THR A CA 1
ATOM 786 C C . THR A 1 99 ? 9.136 6.482 -15.888 1.00 64.12 99 THR A C 1
ATOM 788 O O . THR A 1 99 ? 9.226 6.867 -14.727 1.00 64.12 99 THR A O 1
ATOM 791 N N . ASP A 1 100 ? 9.891 5.497 -16.375 1.00 73.88 100 ASP A N 1
ATOM 792 C CA . ASP A 1 100 ? 10.858 4.725 -15.588 1.00 73.88 100 ASP A CA 1
ATOM 793 C C . ASP A 1 100 ? 12.004 5.579 -15.030 1.00 73.88 100 ASP A C 1
ATOM 795 O O . ASP A 1 100 ? 12.456 5.375 -13.905 1.00 73.88 100 ASP A O 1
ATOM 799 N N . THR A 1 101 ? 12.478 6.564 -15.796 1.00 74.31 101 THR A N 1
ATOM 800 C CA . THR A 1 101 ? 13.509 7.496 -15.312 1.00 74.31 101 THR A CA 1
ATOM 801 C C . THR A 1 101 ? 12.903 8.543 -14.377 1.00 74.31 101 THR A C 1
ATOM 803 O O . THR A 1 101 ? 13.500 8.893 -13.359 1.00 74.31 101 THR A O 1
ATOM 806 N N . ALA A 1 102 ? 11.701 9.030 -14.696 1.00 74.25 102 ALA A N 1
ATOM 807 C CA . ALA A 1 102 ? 10.999 10.026 -13.895 1.00 74.25 102 ALA A CA 1
ATOM 808 C C . ALA A 1 102 ? 10.529 9.483 -12.533 1.00 74.25 102 ALA A C 1
ATOM 810 O O . ALA A 1 102 ? 10.432 10.259 -11.583 1.00 74.25 102 ALA A O 1
ATOM 811 N N . GLU A 1 103 ? 10.267 8.175 -12.404 1.00 78.69 103 GLU A N 1
ATOM 812 C CA . GLU A 1 103 ? 9.833 7.572 -11.136 1.00 78.69 103 GLU A CA 1
ATOM 813 C C . GLU A 1 103 ? 10.969 7.365 -10.127 1.00 78.69 103 GLU A C 1
ATOM 815 O O . GLU A 1 103 ? 10.688 7.262 -8.934 1.00 78.69 103 GLU A O 1
ATOM 820 N N . GLN A 1 104 ? 12.240 7.318 -10.555 1.00 84.38 104 GLN A N 1
ATOM 821 C CA . GLN A 1 104 ? 13.351 6.932 -9.669 1.00 84.38 104 GLN A CA 1
ATOM 822 C C . GLN A 1 104 ? 13.452 7.774 -8.388 1.00 84.38 104 GLN A C 1
ATOM 824 O O . GLN A 1 104 ? 13.566 7.172 -7.317 1.00 84.38 104 GLN A O 1
ATOM 829 N N . PRO A 1 105 ? 13.367 9.124 -8.430 1.00 79.56 105 PRO A N 1
ATOM 830 C CA . PRO A 1 105 ? 13.418 9.933 -7.212 1.00 79.56 105 PRO A CA 1
ATOM 831 C C . PRO A 1 105 ? 12.267 9.609 -6.255 1.00 79.56 105 PRO A C 1
ATOM 833 O O . PRO A 1 105 ? 12.480 9.512 -5.050 1.00 79.56 105 PRO A O 1
ATOM 836 N N . ALA A 1 106 ? 11.068 9.373 -6.798 1.00 79.56 106 ALA A N 1
ATOM 837 C CA . ALA A 1 106 ? 9.905 8.998 -6.005 1.00 79.56 106 ALA A CA 1
ATOM 838 C C . ALA A 1 106 ? 10.070 7.599 -5.395 1.00 79.56 106 ALA A C 1
ATOM 840 O O . ALA A 1 106 ? 9.737 7.407 -4.233 1.00 79.56 106 ALA A O 1
ATOM 841 N N . MET A 1 107 ? 10.622 6.627 -6.132 1.00 85.00 107 MET A N 1
ATOM 842 C CA . MET A 1 107 ? 10.851 5.274 -5.606 1.00 85.00 107 MET A CA 1
ATOM 843 C C . MET A 1 107 ? 11.887 5.260 -4.477 1.00 85.00 107 MET A C 1
ATOM 845 O O . MET A 1 107 ? 11.696 4.547 -3.495 1.00 85.00 107 MET A O 1
ATOM 849 N N . LEU A 1 108 ? 12.951 6.066 -4.586 1.00 83.38 108 LEU A N 1
ATOM 850 C CA . LEU A 1 108 ? 13.974 6.200 -3.541 1.00 83.38 108 LEU A CA 1
ATOM 851 C C . LEU A 1 108 ? 13.403 6.750 -2.229 1.00 83.38 108 LEU A C 1
ATOM 853 O O . LEU A 1 108 ? 13.828 6.334 -1.150 1.00 83.38 108 LEU A O 1
ATOM 857 N N . GLU A 1 109 ? 12.454 7.681 -2.324 1.00 82.25 109 GLU A N 1
ATOM 858 C CA . GLU A 1 109 ? 11.751 8.226 -1.166 1.00 82.25 109 GLU A CA 1
ATOM 859 C C . GLU A 1 109 ? 10.733 7.215 -0.624 1.00 82.25 109 GLU A C 1
ATOM 861 O O . GLU A 1 109 ? 10.792 6.852 0.551 1.00 82.25 109 GLU A O 1
ATOM 866 N N . LEU A 1 110 ? 9.860 6.686 -1.489 1.00 83.56 110 LEU A N 1
ATOM 867 C CA . LEU A 1 110 ? 8.775 5.775 -1.119 1.00 83.56 110 LEU A CA 1
ATOM 868 C C . LEU A 1 110 ? 9.271 4.482 -0.466 1.00 83.56 110 LEU A C 1
ATOM 870 O O . LEU A 1 110 ? 8.656 4.045 0.506 1.00 83.56 110 LEU A O 1
ATOM 874 N N . GLN A 1 111 ? 10.396 3.908 -0.909 1.00 86.56 111 GLN A N 1
ATOM 875 C CA . GLN A 1 111 ? 10.967 2.688 -0.316 1.00 86.56 111 GLN A CA 1
ATOM 876 C C . GLN A 1 111 ? 11.233 2.840 1.195 1.00 86.56 111 GLN A C 1
ATOM 878 O O . GLN A 1 111 ? 11.164 1.868 1.944 1.00 86.56 111 GLN A O 1
ATOM 883 N N . GLN A 1 112 ? 11.510 4.064 1.655 1.00 85.69 112 GLN A N 1
ATOM 884 C CA . GLN A 1 112 ? 11.852 4.371 3.048 1.00 85.69 112 GLN A CA 1
ATOM 885 C C . GLN A 1 112 ? 10.644 4.831 3.877 1.00 85.69 112 GLN A C 1
ATOM 887 O O . GLN A 1 112 ? 10.780 5.132 5.072 1.00 85.69 112 GLN A O 1
ATOM 892 N N . THR A 1 113 ? 9.469 4.922 3.250 1.00 84.19 113 THR A N 1
ATOM 893 C CA . THR A 1 113 ? 8.242 5.372 3.903 1.00 84.19 113 THR A CA 1
ATOM 894 C C . THR A 1 113 ? 7.519 4.229 4.602 1.00 84.19 113 THR A C 1
ATOM 896 O O . THR A 1 113 ? 7.618 3.056 4.235 1.00 84.19 113 THR A O 1
ATOM 899 N N . TYR A 1 114 ? 6.780 4.612 5.638 1.00 86.12 114 TYR A N 1
ATOM 900 C CA . TYR A 1 114 ? 5.934 3.719 6.408 1.00 86.12 114 TYR A CA 1
ATOM 901 C C . TYR A 1 114 ? 4.545 4.314 6.481 1.00 86.12 114 TYR A C 1
ATOM 903 O O . TYR A 1 114 ? 4.410 5.524 6.688 1.00 86.12 114 TYR A O 1
ATOM 911 N N . GLY A 1 115 ? 3.540 3.463 6.325 1.00 81.62 115 GLY A N 1
ATOM 912 C CA . GLY A 1 115 ? 2.165 3.885 6.163 1.00 81.62 115 GLY A CA 1
ATOM 913 C C . GLY A 1 115 ? 1.166 3.049 6.939 1.00 81.62 115 GLY A C 1
ATOM 914 O O . GLY A 1 115 ? 1.462 1.993 7.507 1.00 81.62 115 GLY A O 1
ATOM 915 N N . LYS A 1 116 ? -0.045 3.592 7.018 1.00 80.50 116 LYS A N 1
ATOM 916 C CA . LYS A 1 116 ? -1.271 2.853 7.303 1.00 80.50 116 LYS A CA 1
ATOM 917 C C . LYS A 1 116 ? -2.323 3.377 6.364 1.00 80.50 116 LYS A C 1
ATOM 919 O O . LYS A 1 116 ? -2.474 4.590 6.220 1.00 80.50 116 LYS A O 1
ATOM 924 N N . THR A 1 117 ? -3.085 2.442 5.824 1.00 79.38 117 THR A N 1
ATOM 925 C CA . THR A 1 117 ? -4.237 2.744 4.999 1.00 79.38 117 THR A CA 1
ATOM 926 C C . THR A 1 117 ? -5.478 2.258 5.731 1.00 79.38 117 THR A C 1
ATOM 928 O O . THR A 1 117 ? -5.602 1.071 6.020 1.00 79.38 117 THR A O 1
ATOM 931 N N . ILE A 1 118 ? -6.382 3.171 6.082 1.00 83.19 118 ILE A N 1
ATOM 932 C CA . ILE A 1 118 ? -7.666 2.820 6.706 1.00 83.19 118 ILE A CA 1
ATOM 933 C C . ILE A 1 118 ? -8.753 2.924 5.649 1.00 83.19 118 ILE A C 1
ATOM 935 O O . ILE A 1 118 ? -9.076 4.031 5.224 1.00 83.19 118 ILE A O 1
ATOM 939 N N . HIS A 1 119 ? -9.318 1.782 5.263 1.00 80.75 119 HIS A N 1
ATOM 940 C CA . HIS A 1 119 ? -10.463 1.691 4.372 1.00 80.75 119 HIS A CA 1
ATOM 941 C C . HIS A 1 119 ? -11.762 1.950 5.132 1.00 80.75 119 HIS A C 1
ATOM 943 O O . HIS A 1 119 ? -12.185 1.131 5.934 1.00 80.75 119 HIS A O 1
ATOM 949 N N . THR A 1 120 ? -12.415 3.080 4.901 1.00 81.69 120 THR A N 1
ATOM 950 C CA . THR A 1 120 ? -13.676 3.469 5.547 1.00 81.69 120 THR A CA 1
ATOM 951 C C . THR A 1 120 ? -14.911 2.864 4.886 1.00 81.69 120 THR A C 1
ATOM 953 O O . THR A 1 120 ? -15.999 2.970 5.443 1.00 81.69 120 THR A O 1
ATOM 956 N N . TRP A 1 121 ? -14.760 2.222 3.724 1.00 81.62 121 TRP A N 1
ATOM 957 C CA . TRP A 1 121 ? -15.854 1.581 3.004 1.00 81.62 121 TRP A CA 1
ATOM 958 C C . TRP A 1 121 ? -15.410 0.275 2.335 1.00 81.62 121 TRP A C 1
ATOM 960 O O . TRP A 1 121 ? -14.506 0.257 1.501 1.00 81.62 121 TRP A O 1
ATOM 970 N N . ALA A 1 122 ? -16.091 -0.822 2.677 1.00 77.62 122 ALA A N 1
ATOM 971 C CA . ALA A 1 122 ? -15.926 -2.131 2.052 1.00 77.62 122 ALA A CA 1
ATOM 972 C C . ALA A 1 122 ? -16.791 -2.264 0.782 1.00 77.62 122 ALA A C 1
ATOM 974 O O . ALA A 1 122 ? -17.849 -2.900 0.796 1.00 77.62 122 ALA A O 1
ATOM 975 N N . ILE A 1 123 ? -16.337 -1.664 -0.322 1.00 71.50 123 ILE A N 1
ATOM 976 C CA . ILE A 1 123 ? -17.054 -1.666 -1.610 1.00 71.50 123 ILE A CA 1
ATOM 977 C C . ILE A 1 123 ? -17.351 -3.080 -2.139 1.00 71.50 123 ILE A C 1
ATOM 979 O O . ILE A 1 123 ? -18.396 -3.296 -2.745 1.00 71.50 123 ILE A O 1
ATOM 983 N N . ASP A 1 124 ? -16.485 -4.053 -1.850 1.00 70.56 124 ASP A N 1
ATOM 984 C CA . ASP A 1 124 ? -16.649 -5.442 -2.298 1.00 70.56 124 ASP A CA 1
ATOM 985 C C . ASP A 1 124 ? -17.825 -6.159 -1.615 1.00 70.56 124 ASP A C 1
ATOM 987 O O . ASP A 1 124 ? -18.341 -7.146 -2.135 1.00 70.56 124 ASP A O 1
ATOM 991 N N . GLN A 1 125 ? -18.261 -5.664 -0.451 1.00 73.62 125 GLN A N 1
ATOM 992 C CA . GLN A 1 125 ? -19.399 -6.210 0.295 1.00 73.62 125 GLN A CA 1
ATOM 993 C C . GLN A 1 125 ? -20.669 -5.381 0.087 1.00 73.62 125 GLN A C 1
ATOM 995 O O . GLN A 1 125 ? -21.744 -5.938 -0.130 1.00 73.62 125 GLN A O 1
ATOM 1000 N N . TYR A 1 126 ? -20.550 -4.051 0.144 1.00 74.50 126 TYR A N 1
ATOM 1001 C CA . TYR A 1 126 ? -21.675 -3.121 0.043 1.00 74.50 126 TYR A CA 1
ATOM 1002 C C . TYR A 1 126 ? -21.404 -2.071 -1.045 1.00 74.50 126 TYR A C 1
ATOM 1004 O O . TYR A 1 126 ? -21.137 -0.913 -0.727 1.00 74.50 126 TYR A O 1
ATOM 1012 N N . PRO A 1 127 ? -21.474 -2.437 -2.337 1.00 71.44 127 PRO A N 1
ATOM 1013 C CA . PRO A 1 127 ? -21.055 -1.564 -3.439 1.00 71.44 127 PRO A CA 1
ATOM 1014 C C . PRO A 1 127 ? -21.930 -0.318 -3.621 1.00 71.44 127 PRO A C 1
ATOM 1016 O O . PRO A 1 127 ? -21.499 0.657 -4.235 1.00 71.44 127 PRO A O 1
ATOM 1019 N N . ASP A 1 128 ? -23.146 -0.330 -3.075 1.00 71.25 128 ASP A N 1
ATOM 1020 C CA . ASP A 1 128 ? -24.106 0.764 -3.221 1.00 71.25 128 ASP A CA 1
ATOM 1021 C C . ASP A 1 128 ? -24.109 1.742 -2.037 1.00 71.25 128 ASP A C 1
ATOM 1023 O O . ASP A 1 128 ? -24.619 2.856 -2.174 1.00 71.25 128 ASP A O 1
ATOM 1027 N N . LEU A 1 129 ? -23.574 1.350 -0.871 1.00 73.44 129 LEU A N 1
ATOM 1028 C CA . LEU A 1 129 ? -23.646 2.140 0.364 1.00 73.44 129 LEU A CA 1
ATOM 1029 C C . LEU A 1 129 ? -22.380 1.983 1.225 1.00 73.44 129 LEU A C 1
ATOM 1031 O O . LEU A 1 129 ? -21.939 0.851 1.427 1.00 73.44 129 LEU A O 1
ATOM 1035 N N . PRO A 1 130 ? -21.848 3.075 1.817 1.00 74.19 130 PRO A N 1
ATOM 1036 C CA . PRO A 1 130 ? -20.684 3.051 2.699 1.00 74.19 130 PRO A CA 1
ATOM 1037 C C . PRO A 1 130 ? -21.006 2.470 4.078 1.00 74.19 130 PRO A C 1
ATOM 1039 O O . PRO A 1 130 ? -21.090 3.186 5.072 1.00 74.19 130 PRO A O 1
ATOM 1042 N N . LEU A 1 131 ? -21.248 1.161 4.114 1.00 77.88 131 LEU A N 1
ATOM 1043 C CA . LEU A 1 131 ? -21.595 0.413 5.316 1.00 77.88 131 LEU A CA 1
ATOM 1044 C C . LEU A 1 131 ? -20.387 -0.334 5.885 1.00 77.88 131 LEU A C 1
ATOM 1046 O O . LEU A 1 131 ? -19.476 -0.735 5.159 1.00 77.88 131 LEU A O 1
ATOM 1050 N N . GLY A 1 132 ? -20.459 -0.581 7.193 1.00 81.12 132 GLY A N 1
ATOM 1051 C CA . GLY A 1 132 ? -19.463 -1.329 7.953 1.00 81.12 132 GLY A CA 1
ATOM 1052 C C . GLY A 1 132 ? -18.485 -0.434 8.720 1.00 81.12 132 GLY A C 1
ATOM 1053 O O . GLY A 1 132 ? -18.419 0.775 8.485 1.00 81.12 132 GLY A O 1
ATOM 1054 N N . PRO A 1 133 ? -17.748 -1.009 9.684 1.00 85.81 133 PRO A N 1
ATOM 1055 C CA . PRO A 1 133 ? -16.664 -0.301 10.342 1.00 85.81 133 PRO A CA 1
ATOM 1056 C C . PRO A 1 133 ? -15.499 -0.072 9.363 1.00 85.81 133 PRO A C 1
ATOM 1058 O O . PRO A 1 133 ? -15.311 -0.857 8.427 1.00 85.81 133 PRO A O 1
ATOM 1061 N N . PRO A 1 134 ? -14.665 0.957 9.595 1.00 87.25 134 PRO A N 1
ATOM 1062 C CA . PRO A 1 134 ? -13.397 1.082 8.896 1.00 87.25 134 PRO A CA 1
ATOM 1063 C C . PRO A 1 134 ? -12.536 -0.176 9.059 1.00 87.25 134 PRO A C 1
ATOM 1065 O O . PRO A 1 134 ? -12.626 -0.890 10.051 1.00 87.25 134 PRO A O 1
ATOM 1068 N N . SER A 1 135 ? -11.669 -0.450 8.099 1.00 83.75 135 SER A N 1
ATOM 1069 C CA . SER A 1 135 ? -10.779 -1.606 8.088 1.00 83.75 135 SER A CA 1
ATOM 1070 C C . SER A 1 135 ? -9.345 -1.140 7.899 1.00 83.75 135 SER A C 1
ATOM 1072 O O . SER A 1 135 ? -9.056 -0.338 7.013 1.00 83.75 135 SER A O 1
ATOM 1074 N N . LEU A 1 136 ? -8.435 -1.617 8.745 1.00 84.44 136 LEU A N 1
ATOM 1075 C CA . LEU A 1 136 ? -7.015 -1.325 8.596 1.00 84.44 136 LEU A CA 1
ATOM 1076 C C . LEU A 1 136 ? -6.413 -2.261 7.543 1.00 84.44 136 LEU A C 1
ATOM 1078 O O . LEU A 1 136 ? -6.394 -3.473 7.740 1.00 84.44 136 LEU A O 1
ATOM 1082 N N . MET A 1 137 ? -5.902 -1.694 6.454 1.00 80.00 137 MET A N 1
ATOM 1083 C CA . MET A 1 137 ? -5.194 -2.430 5.411 1.00 80.00 137 MET A CA 1
ATOM 1084 C C . MET A 1 137 ? -3.703 -2.503 5.723 1.00 80.00 137 MET A C 1
ATOM 1086 O O . MET A 1 137 ? -3.092 -1.533 6.192 1.00 80.00 137 MET A O 1
ATOM 1090 N N . MET A 1 138 ? -3.124 -3.659 5.422 1.00 81.19 138 MET A N 1
ATOM 1091 C CA . MET A 1 138 ? -1.687 -3.883 5.475 1.00 81.19 138 MET A CA 1
ATOM 1092 C C . MET A 1 138 ? -1.119 -3.925 4.064 1.00 81.19 138 MET A C 1
ATOM 1094 O O . MET A 1 138 ? -1.777 -4.404 3.143 1.00 81.19 138 MET A O 1
ATOM 1098 N N . SER A 1 139 ? 0.091 -3.395 3.925 1.00 81.31 139 SER A N 1
ATOM 1099 C CA . SER A 1 139 ? 0.903 -3.526 2.719 1.00 81.31 139 SER A CA 1
ATOM 1100 C C . SER A 1 139 ? 1.340 -4.982 2.527 1.00 81.31 139 SER A C 1
ATOM 1102 O O . SER A 1 139 ? 1.392 -5.756 3.486 1.00 81.31 139 SER A O 1
ATOM 1104 N N . TYR A 1 140 ? 1.671 -5.350 1.295 1.00 85.75 140 TYR A N 1
ATOM 1105 C CA . TYR A 1 140 ? 2.306 -6.631 1.006 1.00 85.75 140 TYR A CA 1
ATOM 1106 C C . TYR A 1 140 ? 3.757 -6.610 1.496 1.00 85.75 140 TYR A C 1
ATOM 1108 O O . TYR A 1 140 ? 4.462 -5.626 1.292 1.00 85.75 140 TYR A O 1
ATOM 1116 N N . THR A 1 141 ? 4.225 -7.698 2.099 1.00 86.94 141 THR A N 1
ATOM 1117 C CA . THR A 1 141 ? 5.604 -7.849 2.598 1.00 86.94 141 THR A CA 1
ATOM 1118 C C . THR A 1 141 ? 6.402 -8.913 1.848 1.00 86.94 141 THR A C 1
ATOM 1120 O O . THR A 1 141 ? 7.615 -9.005 2.036 1.00 86.94 141 THR A O 1
ATOM 1123 N N . GLY A 1 142 ? 5.750 -9.702 0.988 1.00 88.00 142 GLY A N 1
ATOM 1124 C CA . GLY A 1 142 ? 6.381 -10.805 0.271 1.00 88.00 142 GLY A CA 1
ATOM 1125 C C . GLY A 1 142 ? 5.579 -11.326 -0.922 1.00 88.00 142 GLY A C 1
ATOM 1126 O O . GLY A 1 142 ? 4.402 -11.001 -1.117 1.00 88.00 142 GLY A O 1
ATOM 1127 N N . ASP A 1 143 ? 6.242 -12.163 -1.723 1.00 87.31 143 ASP A N 1
ATOM 1128 C CA . ASP A 1 143 ? 5.645 -12.817 -2.888 1.00 87.31 143 ASP A CA 1
ATOM 1129 C C . ASP A 1 143 ? 4.458 -13.705 -2.464 1.00 87.31 143 ASP A C 1
ATOM 1131 O O . ASP A 1 143 ? 4.492 -14.386 -1.438 1.00 87.31 143 ASP A O 1
ATOM 1135 N N . GLY A 1 144 ? 3.384 -13.686 -3.258 1.00 85.50 144 GLY A N 1
ATOM 1136 C CA . GLY A 1 144 ? 2.158 -14.453 -2.999 1.00 85.50 144 GLY A CA 1
ATOM 1137 C C . GLY A 1 144 ? 1.137 -13.794 -2.062 1.00 85.50 144 GLY A C 1
ATOM 1138 O O . GLY A 1 144 ? 0.043 -14.330 -1.919 1.00 85.50 144 GLY A O 1
ATOM 1139 N N . GLN A 1 145 ? 1.446 -12.638 -1.461 1.00 83.62 145 GLN A N 1
ATOM 1140 C CA . GLN A 1 145 ? 0.464 -11.846 -0.698 1.00 83.62 145 GLN A CA 1
ATOM 1141 C C . GLN A 1 145 ? -0.341 -10.874 -1.575 1.00 83.62 145 GLN A C 1
ATOM 1143 O O . GLN A 1 145 ? -1.406 -10.419 -1.167 1.00 83.62 145 GLN A O 1
ATOM 1148 N N . GLY A 1 146 ? 0.199 -10.542 -2.752 1.00 81.44 146 GLY A N 1
ATOM 1149 C CA . GLY A 1 146 ? -0.376 -9.598 -3.706 1.00 81.44 146 GLY A CA 1
ATOM 1150 C C . GLY A 1 146 ? -1.640 -10.100 -4.418 1.00 81.44 146 GLY A C 1
ATOM 1151 O O . GLY A 1 146 ? -2.108 -11.213 -4.166 1.00 81.44 146 GLY A O 1
ATOM 1152 N N . PRO A 1 147 ? -2.188 -9.294 -5.345 1.00 79.56 147 PRO A N 1
ATOM 1153 C CA . PRO A 1 147 ? -3.311 -9.714 -6.172 1.00 79.56 147 PRO A CA 1
ATOM 1154 C C . PRO A 1 147 ? -2.974 -10.982 -6.977 1.00 79.56 147 PRO A C 1
ATOM 1156 O O . PRO A 1 147 ? -1.803 -11.213 -7.298 1.00 79.56 147 PRO A O 1
ATOM 1159 N N . PRO A 1 148 ? -3.991 -11.785 -7.343 1.00 85.38 148 PRO A N 1
ATOM 1160 C CA . PRO A 1 148 ? -3.818 -12.920 -8.240 1.00 85.38 148 PRO A CA 1
ATOM 1161 C C . PRO A 1 148 ? -3.046 -12.540 -9.523 1.00 85.38 148 PRO A C 1
ATOM 1163 O O . PRO A 1 148 ? -3.249 -11.435 -10.041 1.00 85.38 148 PRO A O 1
ATOM 1166 N N . PRO A 1 149 ? -2.166 -13.418 -10.050 1.00 85.12 149 PRO A N 1
ATOM 1167 C CA . PRO A 1 149 ? -1.321 -13.095 -11.204 1.00 85.12 149 PRO A CA 1
ATOM 1168 C C . PRO A 1 149 ? -2.096 -12.623 -12.436 1.00 85.12 149 PRO A C 1
ATOM 1170 O O . PRO A 1 149 ? -1.690 -11.665 -13.083 1.00 85.12 149 PRO A O 1
ATOM 1173 N N . ASP A 1 150 ? -3.252 -13.224 -12.710 1.00 87.19 150 ASP A N 1
ATOM 1174 C CA . ASP A 1 150 ? -4.140 -12.853 -13.815 1.00 87.19 150 ASP A CA 1
ATOM 1175 C C . ASP A 1 150 ? -4.655 -11.409 -13.701 1.00 87.19 150 ASP A C 1
ATOM 1177 O O . ASP A 1 150 ? -4.774 -10.706 -14.704 1.00 87.19 150 ASP A O 1
ATOM 1181 N N . MET A 1 151 ? -4.905 -10.925 -12.482 1.00 83.44 151 MET A N 1
ATOM 1182 C CA . MET A 1 151 ? -5.306 -9.538 -12.237 1.00 83.44 151 MET A CA 1
ATOM 1183 C C . MET A 1 151 ? -4.145 -8.558 -12.462 1.00 83.44 151 MET A C 1
ATOM 1185 O O . MET A 1 151 ? -4.346 -7.478 -13.024 1.00 83.44 151 MET A O 1
ATOM 1189 N N . ALA A 1 152 ? -2.932 -8.931 -12.046 1.00 81.75 152 ALA A N 1
ATOM 1190 C CA . ALA A 1 152 ? -1.732 -8.130 -12.280 1.00 81.75 152 ALA A CA 1
ATOM 1191 C C . ALA A 1 152 ? -1.382 -8.060 -13.778 1.00 81.75 152 ALA A C 1
ATOM 1193 O O . ALA A 1 152 ? -1.120 -6.974 -14.293 1.00 81.75 152 ALA A O 1
ATOM 1194 N N . GLU A 1 153 ? -1.461 -9.187 -14.487 1.00 85.69 153 GLU A N 1
ATOM 1195 C CA . GLU A 1 153 ? -1.257 -9.280 -15.938 1.00 85.69 153 GLU A CA 1
ATOM 1196 C C . GLU A 1 153 ? -2.297 -8.462 -16.716 1.00 85.69 153 GLU A C 1
ATOM 1198 O O . GLU A 1 153 ? -1.950 -7.745 -17.656 1.00 85.69 153 GLU A O 1
ATOM 1203 N N . ALA A 1 154 ? -3.570 -8.510 -16.306 1.00 81.56 154 ALA A N 1
ATOM 1204 C CA . ALA A 1 154 ? -4.627 -7.714 -16.924 1.00 81.56 154 ALA A CA 1
ATOM 1205 C C . ALA A 1 154 ? -4.386 -6.204 -16.762 1.00 81.56 154 ALA A C 1
ATOM 1207 O O . ALA A 1 154 ? -4.547 -5.451 -17.726 1.00 81.56 154 ALA A O 1
ATOM 1208 N N . ARG A 1 155 ? -3.964 -5.754 -15.570 1.00 82.75 155 ARG A N 1
ATOM 1209 C CA . ARG A 1 155 ? -3.558 -4.358 -15.337 1.00 82.75 155 ARG A CA 1
ATOM 1210 C C . ARG A 1 155 ? -2.378 -3.984 -16.230 1.00 82.75 155 ARG A C 1
ATOM 1212 O O . ARG A 1 155 ? -2.421 -2.937 -16.863 1.00 82.75 155 ARG A O 1
ATOM 1219 N N . ASP A 1 156 ? -1.345 -4.816 -16.285 1.00 83.94 156 ASP A N 1
ATOM 1220 C CA . ASP A 1 156 ? -0.130 -4.564 -17.067 1.00 83.94 156 ASP A CA 1
ATOM 1221 C C . ASP A 1 156 ? -0.444 -4.411 -18.560 1.00 83.94 156 ASP A C 1
ATOM 1223 O O . ASP A 1 156 ? -0.024 -3.437 -19.188 1.00 83.94 156 ASP A O 1
ATOM 1227 N N . ALA A 1 157 ? -1.291 -5.290 -19.100 1.00 83.06 157 ALA A N 1
ATOM 1228 C CA . ALA A 1 157 ? -1.782 -5.194 -20.470 1.00 83.06 157 ALA A CA 1
ATOM 1229 C C . ALA A 1 157 ? -2.600 -3.914 -20.720 1.00 83.06 157 ALA A C 1
ATOM 1231 O O . ALA A 1 157 ? -2.434 -3.275 -21.759 1.00 83.06 157 ALA A O 1
ATOM 1232 N N . HIS A 1 158 ? -3.464 -3.525 -19.777 1.00 73.75 158 HIS A N 1
ATOM 1233 C CA . HIS A 1 158 ? -4.299 -2.321 -19.887 1.00 73.75 158 HIS A CA 1
ATOM 1234 C C . HIS A 1 158 ? -3.481 -1.028 -19.812 1.00 73.75 158 HIS A C 1
ATOM 1236 O O . HIS A 1 158 ? -3.713 -0.085 -20.564 1.00 73.75 158 HIS A O 1
ATOM 1242 N N . CYS A 1 159 ? -2.508 -0.990 -18.907 1.00 70.75 159 CYS A N 1
ATOM 1243 C CA . CYS A 1 159 ? -1.691 0.181 -18.613 1.00 70.75 159 CYS A CA 1
ATOM 1244 C C . CYS A 1 159 ? -0.428 0.281 -19.482 1.00 70.75 159 CYS A C 1
ATOM 1246 O O . CYS A 1 159 ? 0.286 1.280 -19.401 1.00 70.75 159 CYS A O 1
ATOM 1248 N N . GLY A 1 160 ? -0.129 -0.736 -20.298 1.00 78.75 160 GLY A N 1
ATOM 1249 C CA . GLY A 1 160 ? 1.118 -0.808 -21.062 1.00 78.75 160 GLY A CA 1
ATOM 1250 C C . GLY A 1 160 ? 2.352 -0.894 -20.160 1.00 78.75 160 GLY A C 1
ATOM 1251 O O . GLY A 1 160 ? 3.386 -0.306 -20.471 1.00 78.75 160 GLY A O 1
ATOM 1252 N N . MET A 1 161 ? 2.225 -1.582 -19.025 1.00 81.00 161 MET A N 1
ATOM 1253 C CA . MET A 1 161 ? 3.262 -1.733 -18.006 1.00 81.00 161 MET A CA 1
ATOM 1254 C C . MET A 1 161 ? 3.781 -3.170 -17.964 1.00 81.00 161 MET A C 1
ATOM 1256 O O . MET A 1 161 ? 3.103 -4.092 -18.399 1.00 81.00 161 MET A O 1
ATOM 1260 N N . ASP A 1 162 ? 4.983 -3.355 -17.422 1.00 87.81 162 ASP A N 1
ATOM 1261 C CA . ASP A 1 162 ? 5.556 -4.673 -17.139 1.00 87.81 162 ASP A CA 1
ATOM 1262 C C . ASP A 1 162 ? 6.107 -4.662 -15.708 1.00 87.81 162 ASP A C 1
ATOM 1264 O O . ASP A 1 162 ? 7.146 -4.061 -15.411 1.00 87.81 162 ASP A O 1
ATOM 1268 N N . THR A 1 163 ? 5.368 -5.302 -14.804 1.00 88.88 163 THR A N 1
ATOM 1269 C CA . THR A 1 163 ? 5.702 -5.400 -13.376 1.00 88.88 163 THR A CA 1
ATOM 1270 C C . THR A 1 163 ? 7.049 -6.066 -13.151 1.00 88.88 163 THR A C 1
ATOM 1272 O O . THR A 1 163 ? 7.845 -5.605 -12.335 1.00 88.88 163 THR A O 1
ATOM 1275 N N . GLU A 1 164 ? 7.334 -7.128 -13.897 1.00 90.94 164 GLU A N 1
ATOM 1276 C CA . GLU A 1 164 ? 8.530 -7.945 -13.718 1.00 90.94 164 GLU A CA 1
ATOM 1277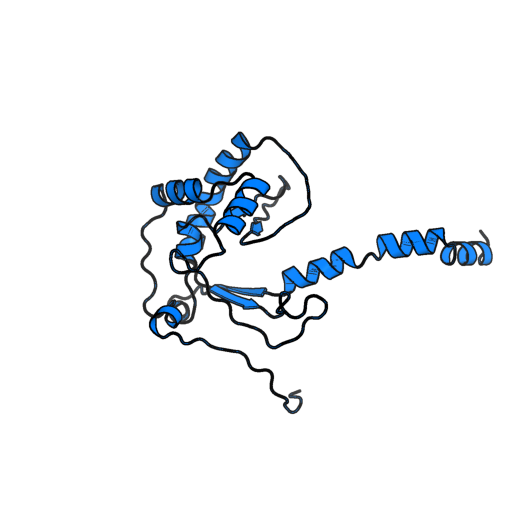 C C . GLU A 1 164 ? 9.757 -7.212 -14.292 1.00 90.94 164 GLU A C 1
ATOM 1279 O O . GLU A 1 164 ? 10.839 -7.219 -13.705 1.00 90.94 164 GLU A O 1
ATOM 1284 N N . ALA A 1 165 ? 9.594 -6.473 -15.394 1.00 91.00 165 ALA A N 1
ATOM 1285 C CA . ALA A 1 165 ? 10.616 -5.545 -15.875 1.00 91.00 165 ALA A CA 1
ATOM 1286 C C . ALA A 1 165 ? 10.896 -4.421 -14.874 1.00 91.00 165 ALA A C 1
ATOM 1288 O O . ALA A 1 165 ? 12.068 -4.118 -14.638 1.00 91.00 165 ALA A O 1
ATOM 1289 N N . LYS A 1 166 ? 9.866 -3.849 -14.237 1.00 90.06 166 LYS A N 1
ATOM 1290 C CA . LYS A 1 166 ? 10.060 -2.840 -13.186 1.00 90.06 166 LYS A CA 1
ATOM 1291 C C . LYS A 1 166 ? 10.756 -3.411 -11.958 1.00 90.06 166 LYS A C 1
ATOM 1293 O O . LYS A 1 166 ? 11.687 -2.775 -11.473 1.00 90.06 166 LYS A O 1
ATOM 1298 N N . ARG A 1 167 ? 10.394 -4.614 -11.501 1.00 92.88 167 ARG A N 1
ATOM 1299 C CA . ARG A 1 167 ? 11.104 -5.328 -10.423 1.00 92.88 167 ARG A CA 1
ATOM 1300 C C . ARG A 1 167 ? 12.601 -5.422 -10.727 1.00 92.88 167 ARG A C 1
ATOM 1302 O O . ARG A 1 167 ? 13.429 -5.024 -9.908 1.00 92.88 167 ARG A O 1
ATOM 1309 N N . ARG A 1 168 ? 12.962 -5.867 -11.940 1.00 94.38 168 ARG A N 1
ATOM 1310 C CA . ARG A 1 168 ? 14.366 -5.955 -12.389 1.00 94.38 168 ARG A CA 1
ATOM 1311 C C . ARG A 1 168 ? 15.056 -4.595 -12.477 1.00 94.38 168 ARG A C 1
ATOM 1313 O O . ARG A 1 168 ? 16.200 -4.473 -12.049 1.00 94.38 168 ARG A O 1
ATOM 1320 N N . LEU A 1 169 ? 14.383 -3.586 -13.027 1.00 91.38 169 LEU A N 1
ATOM 1321 C CA . LEU A 1 169 ? 14.919 -2.229 -13.141 1.00 91.38 169 LEU A CA 1
ATOM 1322 C C . LEU A 1 169 ? 15.222 -1.642 -11.757 1.00 91.38 169 LEU A C 1
ATOM 1324 O O . LEU A 1 169 ? 16.320 -1.139 -11.521 1.00 91.38 169 LEU A O 1
ATOM 1328 N N . ARG A 1 170 ? 14.262 -1.751 -10.836 1.00 93.69 170 ARG A N 1
ATOM 1329 C CA . ARG A 1 170 ? 14.335 -1.237 -9.465 1.00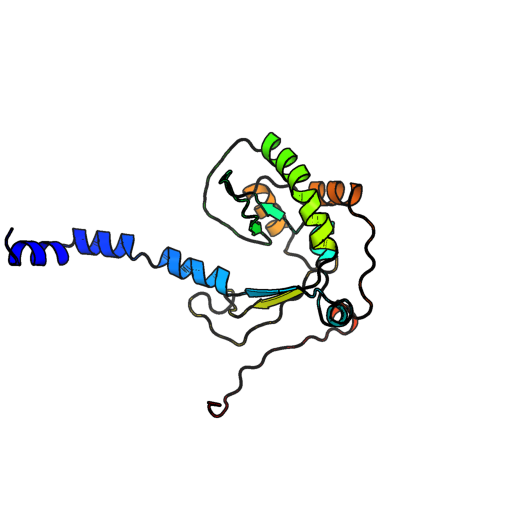 93.69 170 ARG A CA 1
ATOM 1330 C C . ARG A 1 170 ? 15.426 -1.913 -8.650 1.00 93.69 170 ARG A C 1
ATOM 1332 O O . ARG A 1 170 ? 16.183 -1.219 -7.978 1.00 93.69 170 ARG A O 1
ATOM 1339 N N . ALA A 1 171 ? 15.598 -3.225 -8.800 1.00 93.44 171 ALA A N 1
ATOM 1340 C CA . ALA A 1 171 ? 16.718 -3.949 -8.201 1.00 93.44 171 ALA A CA 1
ATOM 1341 C C . ALA A 1 171 ? 18.100 -3.410 -8.633 1.00 93.44 171 ALA A C 1
ATOM 1343 O O . ALA A 1 171 ? 19.082 -3.606 -7.922 1.00 93.44 171 ALA A O 1
ATOM 1344 N N . GLY A 1 172 ? 18.190 -2.728 -9.782 1.00 93.38 172 GLY A N 1
ATOM 1345 C CA . GLY A 1 172 ? 19.432 -2.138 -10.282 1.00 93.38 172 GLY A CA 1
ATOM 1346 C C . GLY A 1 172 ? 19.838 -0.813 -9.627 1.00 93.38 172 GLY A C 1
ATOM 1347 O O . GLY A 1 172 ? 21.023 -0.483 -9.660 1.00 93.38 172 GLY A O 1
ATOM 1348 N N . TYR A 1 173 ? 18.901 -0.050 -9.049 1.00 92.31 173 TYR A N 1
ATOM 1349 C CA . TYR A 1 173 ? 19.189 1.286 -8.498 1.00 92.31 173 TYR A CA 1
ATOM 1350 C C . TYR A 1 173 ? 18.709 1.512 -7.061 1.00 92.31 173 TYR A C 1
ATOM 1352 O O . TYR A 1 173 ? 19.201 2.434 -6.408 1.00 92.31 173 TYR A O 1
ATOM 1360 N N . LEU A 1 174 ? 17.759 0.719 -6.559 1.00 93.00 174 LEU A N 1
ATOM 1361 C CA . LEU A 1 174 ? 17.289 0.863 -5.186 1.00 93.00 174 LEU A CA 1
ATOM 1362 C C . LEU A 1 174 ? 18.374 0.399 -4.207 1.00 93.00 174 LEU A C 1
ATOM 1364 O O . LEU A 1 174 ? 18.903 -0.707 -4.348 1.00 93.00 174 LEU A O 1
ATOM 1368 N N . PRO A 1 175 ? 18.720 1.217 -3.201 1.00 92.31 175 PRO A N 1
ATOM 1369 C CA . PRO A 1 175 ? 19.628 0.790 -2.153 1.00 92.31 175 PRO A CA 1
ATOM 1370 C C . PRO A 1 175 ? 18.960 -0.270 -1.273 1.00 92.31 175 PRO A C 1
ATOM 1372 O O . PRO A 1 175 ? 17.739 -0.305 -1.118 1.00 92.31 175 PRO A O 1
ATOM 1375 N N . HIS A 1 176 ? 19.775 -1.101 -0.625 1.00 89.38 176 HIS A N 1
ATOM 1376 C CA . HIS A 1 176 ? 19.275 -1.934 0.460 1.00 89.38 176 HIS A CA 1
ATOM 1377 C C . HIS A 1 176 ? 18.812 -1.039 1.615 1.00 89.38 176 HIS A C 1
ATOM 1379 O O . HIS A 1 176 ? 19.601 -0.262 2.162 1.00 89.38 176 HIS A O 1
ATOM 1385 N N . TYR A 1 177 ? 17.550 -1.185 2.004 1.00 86.44 177 TYR A N 1
ATOM 1386 C CA . TYR A 1 177 ? 16.960 -0.494 3.139 1.00 86.44 177 TYR A CA 1
ATOM 1387 C C . TYR A 1 177 ? 16.591 -1.508 4.225 1.00 86.44 177 TYR A C 1
ATOM 1389 O O . TYR A 1 177 ? 15.866 -2.467 3.970 1.00 86.44 177 TYR A O 1
ATOM 1397 N N . GLU A 1 178 ? 17.112 -1.310 5.437 1.00 88.75 178 GLU A N 1
ATOM 1398 C CA . GLU A 1 178 ? 16.768 -2.151 6.584 1.00 88.75 178 GLU A CA 1
ATOM 1399 C C . GLU A 1 178 ? 15.503 -1.615 7.261 1.00 88.75 178 GLU A C 1
ATOM 1401 O O . GLU A 1 178 ? 15.444 -0.451 7.675 1.00 88.75 178 GLU A O 1
ATOM 1406 N N . LYS A 1 179 ? 14.483 -2.473 7.376 1.00 88.94 179 LYS A N 1
ATOM 1407 C CA . LYS A 1 179 ? 13.223 -2.103 8.021 1.00 88.94 179 LYS A CA 1
ATOM 1408 C C . LYS A 1 179 ? 13.407 -1.858 9.514 1.00 88.94 179 LYS A C 1
ATOM 1410 O O . LYS A 1 179 ? 14.207 -2.507 10.181 1.00 88.94 179 LYS A O 1
ATOM 1415 N N . VAL A 1 180 ? 12.611 -0.944 10.062 1.00 87.50 180 VAL A N 1
ATOM 1416 C CA . VAL A 1 180 ? 12.610 -0.671 11.502 1.00 87.50 180 VAL A CA 1
ATOM 1417 C C . VAL A 1 180 ? 12.102 -1.895 12.252 1.00 87.50 180 VAL A C 1
ATOM 1419 O O . VAL A 1 180 ? 11.002 -2.376 11.982 1.00 87.50 180 VAL A O 1
ATOM 1422 N N . THR A 1 181 ? 12.863 -2.371 13.235 1.00 85.69 181 THR A N 1
ATOM 1423 C CA . THR A 1 181 ? 12.434 -3.465 14.113 1.00 85.69 181 THR A CA 1
ATOM 1424 C C . THR A 1 181 ? 11.085 -3.143 14.757 1.00 85.69 181 THR A C 1
ATOM 1426 O O . THR A 1 181 ? 10.914 -2.086 15.368 1.00 85.69 181 THR A O 1
ATOM 1429 N N . GLY A 1 182 ? 10.124 -4.056 14.632 1.00 83.44 182 GLY A N 1
ATOM 1430 C CA . GLY A 1 182 ? 8.758 -3.871 15.119 1.00 83.44 182 GLY A CA 1
ATOM 1431 C C . GLY A 1 182 ? 7.774 -3.344 14.068 1.00 83.44 182 GLY A C 1
ATOM 1432 O O . GLY A 1 182 ? 6.572 -3.412 14.293 1.00 83.44 182 GLY A O 1
ATOM 1433 N N . SER A 1 183 ? 8.242 -2.856 12.915 1.00 85.88 183 SER A N 1
ATOM 1434 C CA . SER A 1 183 ? 7.351 -2.663 11.761 1.00 85.88 183 SER A CA 1
ATOM 1435 C C . SER A 1 183 ? 6.889 -4.013 11.207 1.00 85.88 183 SER A C 1
ATOM 1437 O O . SER A 1 183 ? 7.551 -5.029 11.413 1.00 85.88 183 SER A O 1
ATOM 1439 N N . ASP A 1 184 ? 5.732 -4.029 10.542 1.00 87.44 184 ASP A N 1
ATOM 1440 C CA . ASP A 1 184 ? 5.132 -5.246 9.971 1.00 87.44 184 ASP A CA 1
ATOM 1441 C C . ASP A 1 184 ? 4.914 -6.402 10.981 1.00 87.44 184 ASP A C 1
ATOM 1443 O O . ASP A 1 184 ? 4.754 -7.553 10.591 1.00 87.44 184 ASP A O 1
ATOM 1447 N N . GLU A 1 185 ? 4.848 -6.136 12.294 1.00 86.12 185 GLU A N 1
ATOM 1448 C CA . GLU A 1 185 ? 4.711 -7.182 13.334 1.00 86.12 185 GLU A CA 1
ATOM 1449 C C . GLU A 1 185 ? 3.464 -8.065 13.186 1.00 86.12 185 GLU A C 1
ATOM 1451 O O . GLU A 1 185 ? 3.421 -9.178 13.717 1.00 86.12 185 GLU A O 1
ATOM 1456 N N . TRP A 1 186 ? 2.455 -7.604 12.447 1.00 83.81 186 TRP A N 1
ATOM 1457 C CA . TRP A 1 186 ? 1.283 -8.402 12.091 1.00 83.81 186 TRP A CA 1
ATOM 1458 C C . TRP A 1 186 ? 1.659 -9.659 11.286 1.00 83.81 186 TRP A C 1
ATOM 1460 O O . TRP A 1 186 ? 1.004 -10.684 11.445 1.00 83.81 186 TRP A O 1
ATOM 1470 N N . GLU A 1 187 ? 2.738 -9.630 10.498 1.00 85.75 187 GLU A N 1
ATOM 1471 C CA . GLU A 1 187 ? 3.242 -10.783 9.740 1.00 85.75 187 GLU A CA 1
ATOM 1472 C C . GLU A 1 187 ? 3.791 -11.866 10.679 1.00 85.75 187 GLU A C 1
ATOM 1474 O O . GLU A 1 187 ? 3.534 -13.056 10.507 1.00 85.75 187 GLU A O 1
ATOM 1479 N N . ARG A 1 188 ? 4.503 -11.449 11.733 1.00 85.19 188 ARG A N 1
ATOM 1480 C CA . ARG A 1 188 ? 5.083 -12.360 12.727 1.00 85.19 188 ARG A CA 1
ATOM 1481 C C . ARG A 1 188 ? 4.043 -12.887 13.712 1.00 85.19 188 ARG A C 1
ATOM 1483 O O . ARG A 1 188 ? 4.129 -14.029 14.156 1.00 85.19 188 ARG A O 1
ATOM 1490 N N . THR A 1 189 ? 3.111 -12.030 14.119 1.00 87.25 189 THR A N 1
ATOM 1491 C CA . THR A 1 189 ? 2.139 -12.323 15.182 1.00 87.25 189 THR A CA 1
ATOM 1492 C C . THR A 1 189 ? 0.833 -12.911 14.658 1.00 87.25 189 THR A C 1
ATOM 1494 O O . THR A 1 189 ? 0.109 -13.542 15.426 1.00 87.25 189 THR A O 1
ATOM 1497 N N . GLY A 1 190 ? 0.502 -12.692 13.381 1.00 85.50 190 GLY A N 1
ATOM 1498 C CA . GLY A 1 190 ? -0.817 -12.987 12.814 1.00 85.50 190 GLY A CA 1
ATOM 1499 C C . GLY A 1 190 ? -1.940 -12.124 13.400 1.00 85.50 190 GLY A C 1
ATOM 1500 O O . GLY A 1 190 ? -3.113 -12.442 13.218 1.00 85.50 190 GLY A O 1
ATOM 1501 N N . GLN A 1 191 ? -1.603 -11.065 14.143 1.00 82.62 191 GLN A N 1
ATOM 1502 C CA . GLN A 1 191 ? -2.550 -10.214 14.857 1.00 82.62 191 GLN A CA 1
ATOM 1503 C C . GLN A 1 191 ? -2.491 -8.781 14.330 1.00 82.62 191 GLN A C 1
ATOM 1505 O O . GLN A 1 191 ? -1.422 -8.235 14.067 1.00 82.62 191 GLN A O 1
ATOM 1510 N N . SER A 1 192 ? -3.659 -8.155 14.204 1.00 80.50 192 SER A N 1
ATOM 1511 C CA . SER A 1 192 ? -3.805 -6.778 13.739 1.00 80.50 192 SER A CA 1
ATOM 1512 C C . SER A 1 192 ? -4.873 -6.044 14.550 1.00 80.50 192 SER A C 1
ATOM 1514 O O . SER A 1 192 ? -5.736 -6.658 15.180 1.00 80.50 192 SER A O 1
ATOM 1516 N N . VAL A 1 193 ? -4.821 -4.713 14.516 1.00 82.88 193 VAL A N 1
ATOM 1517 C CA . VAL A 1 193 ? -5.884 -3.858 15.045 1.00 82.88 193 VAL A CA 1
ATOM 1518 C C . VAL A 1 193 ? -7.089 -3.941 14.114 1.00 82.88 193 VAL A C 1
ATOM 1520 O O . VAL A 1 193 ? -6.968 -3.717 12.911 1.00 82.88 193 VAL A O 1
ATOM 1523 N N . THR A 1 194 ? -8.253 -4.223 14.690 1.00 84.19 194 THR A N 1
ATOM 1524 C CA . THR A 1 194 ? -9.545 -4.201 13.995 1.00 84.19 194 THR A CA 1
ATOM 1525 C C . THR A 1 194 ? -10.397 -3.084 14.585 1.00 84.19 194 THR A C 1
ATOM 1527 O O . THR A 1 194 ? -10.331 -2.831 15.788 1.00 84.19 194 THR A O 1
ATOM 1530 N N . PHE A 1 195 ? -11.176 -2.397 13.750 1.00 86.81 195 PHE A N 1
ATOM 1531 C CA . PHE A 1 195 ? -12.168 -1.443 14.231 1.00 86.81 195 PHE A CA 1
ATOM 1532 C C . PHE A 1 195 ? -13.515 -2.144 14.375 1.00 86.81 195 PHE A C 1
ATOM 1534 O O . PHE A 1 195 ? -13.968 -2.834 13.464 1.00 86.81 195 PHE A O 1
ATOM 1541 N N . GLU A 1 196 ? -14.172 -1.927 15.508 1.00 85.31 196 GLU A N 1
ATOM 1542 C CA . GLU A 1 196 ? -15.517 -2.428 15.766 1.00 85.31 196 GLU A CA 1
ATOM 1543 C C . GLU A 1 196 ? -16.481 -1.249 15.873 1.00 85.31 196 GLU A C 1
ATOM 1545 O O . GLU A 1 196 ? -16.222 -0.270 16.577 1.00 85.31 196 GLU A O 1
ATOM 1550 N N . ALA A 1 197 ? -17.600 -1.336 15.154 1.00 82.81 197 ALA A N 1
ATOM 1551 C CA . ALA A 1 197 ? -18.686 -0.381 15.298 1.00 82.81 197 ALA A CA 1
ATOM 1552 C C . ALA A 1 197 ? -19.510 -0.766 16.532 1.00 82.81 197 ALA A C 1
ATOM 1554 O O . ALA A 1 197 ? -20.150 -1.817 16.550 1.00 82.81 197 ALA A O 1
ATOM 1555 N N . VAL A 1 198 ? -19.493 0.089 17.552 1.00 87.62 198 VAL A N 1
ATOM 1556 C CA . VAL A 1 198 ? -20.263 -0.090 18.787 1.00 87.62 198 VAL A CA 1
ATOM 1557 C C . VAL A 1 198 ? -21.246 1.060 18.958 1.00 87.62 198 VAL A C 1
ATOM 1559 O O . VAL A 1 198 ? -20.924 2.214 18.672 1.00 87.62 198 VAL A O 1
ATOM 1562 N N . GLU A 1 199 ? -22.455 0.752 19.419 1.00 88.31 199 GLU A N 1
ATOM 1563 C CA . GLU A 1 199 ? -23.420 1.778 19.805 1.00 88.31 199 GLU A CA 1
ATOM 1564 C C . GLU A 1 199 ? -22.940 2.462 21.093 1.00 88.31 199 GLU A C 1
ATOM 1566 O O . GLU A 1 199 ? -22.572 1.800 22.065 1.00 88.31 199 GLU A O 1
ATOM 1571 N N . SER A 1 200 ? -22.910 3.794 21.103 1.00 88.25 200 SER A N 1
ATOM 1572 C CA . SER A 1 200 ? -22.469 4.577 22.257 1.00 88.25 200 SER A CA 1
ATOM 1573 C C . SER A 1 200 ? -23.267 5.867 22.385 1.00 88.25 200 SER A C 1
ATOM 1575 O O . SER A 1 200 ? -23.696 6.433 21.380 1.00 88.25 200 SER A O 1
ATOM 1577 N N . GLU A 1 201 ? -23.400 6.377 23.610 1.00 91.94 201 GLU A N 1
ATOM 1578 C CA . GLU A 1 201 ? -23.957 7.710 23.844 1.00 91.94 201 GLU A CA 1
ATOM 1579 C C . GLU A 1 201 ? -23.164 8.780 23.079 1.00 91.94 201 GLU A C 1
ATOM 1581 O O . GLU A 1 201 ? -21.935 8.716 22.969 1.00 91.94 201 GLU A O 1
ATOM 1586 N N . ILE A 1 202 ? -23.875 9.773 22.540 1.00 89.00 202 ILE A N 1
ATOM 1587 C CA . ILE A 1 202 ? -23.263 10.853 21.764 1.00 89.00 202 ILE A CA 1
ATOM 1588 C C . ILE A 1 202 ? -22.336 11.655 22.685 1.00 89.00 202 ILE A C 1
ATOM 1590 O O . ILE A 1 202 ? -22.790 12.291 23.635 1.00 89.00 202 ILE A O 1
ATOM 1594 N N . ARG A 1 203 ? -21.038 11.665 22.371 1.00 77.75 203 ARG A N 1
ATOM 1595 C CA . ARG A 1 203 ? -20.068 12.578 22.985 1.00 77.75 203 ARG A CA 1
ATOM 1596 C C . ARG A 1 203 ? -20.068 13.881 22.184 1.00 77.75 203 ARG A C 1
ATOM 1598 O O . ARG A 1 203 ? -19.587 13.885 21.053 1.00 77.75 203 ARG A O 1
ATOM 1605 N N . GLN A 1 204 ? -20.661 14.937 22.744 1.00 65.81 204 GLN A N 1
ATOM 1606 C CA . GLN A 1 204 ? -20.568 16.311 22.228 1.00 65.81 204 GLN A CA 1
ATOM 1607 C C . GLN A 1 204 ? -19.482 17.088 22.964 1.00 65.81 204 GLN A C 1
ATOM 1609 O O . GLN A 1 204 ? -19.331 16.858 24.186 1.00 65.81 204 GLN A O 1
#

Foldseek 3Di:
DDPVVVVCVCPDPVNVVVVCVVPVCVVVLVVLVVVQKDKDKDPDLVCQLVFAFCQCCLLQLLFDWDQDDPDPPTDTDTPNADDDPDPDDDDQPVVQVVRLVVCVVVSQVRNQITIKIKGQADCVVVVPDRDDHIFIDHDDDDPPPGDDPVRSVVVCVVVVHDSVVSSVSCVVPHDDDDRRPNHPCCVVVVDDDGDDDDDDDDDD